Protein AF-A0A9N9IQE7-F1 (afdb_monomer)

InterPro domains:
  IPR047871 Calcium-activated potassium channel slowpoke-like [PTHR10027] (2-193)

Mean predicted aligned error: 9.78 Å

Structure (mmCIF, N/CA/C/O backbone):
data_AF-A0A9N9IQE7-F1
#
_entry.id   AF-A0A9N9IQE7-F1
#
loop_
_atom_site.group_PDB
_atom_site.id
_atom_site.type_symbol
_atom_site.label_atom_id
_atom_site.label_alt_id
_atom_site.label_comp_id
_atom_site.label_asym_id
_atom_site.label_entity_id
_atom_site.label_seq_id
_atom_site.pdbx_PDB_ins_code
_atom_site.Cartn_x
_atom_site.Cartn_y
_atom_site.Cartn_z
_atom_site.occupancy
_atom_site.B_iso_or_equiv
_atom_site.auth_seq_id
_atom_site.auth_comp_id
_atom_site.auth_asym_id
_atom_site.auth_atom_id
_atom_site.pdbx_PDB_model_num
ATOM 1 N N . ILE A 1 1 ? 12.981 -0.936 -30.757 1.00 48.81 1 ILE A N 1
ATOM 2 C CA . ILE A 1 1 ? 11.836 -0.210 -30.160 1.00 48.81 1 ILE A CA 1
ATOM 3 C C . ILE A 1 1 ? 12.466 0.735 -29.157 1.00 48.81 1 ILE A C 1
ATOM 5 O O . ILE A 1 1 ? 13.268 0.261 -28.371 1.00 48.81 1 ILE A O 1
ATOM 9 N N . SER A 1 2 ? 12.278 2.047 -29.294 1.00 48.53 2 SER A N 1
ATOM 10 C CA . SER A 1 2 ? 12.916 3.025 -28.403 1.00 48.53 2 SER A CA 1
ATOM 11 C C . SER A 1 2 ? 12.468 2.779 -26.962 1.00 48.53 2 SER A C 1
ATOM 13 O O . SER A 1 2 ? 11.259 2.756 -26.720 1.00 48.53 2 SER A O 1
ATOM 15 N N . ASP A 1 3 ? 13.415 2.619 -26.033 1.00 57.81 3 ASP A N 1
ATOM 16 C CA . ASP A 1 3 ? 13.164 2.250 -24.627 1.00 57.81 3 ASP A CA 1
ATOM 17 C C . ASP A 1 3 ? 12.072 3.107 -23.960 1.00 57.81 3 ASP A C 1
ATOM 19 O O . ASP A 1 3 ? 11.228 2.593 -23.236 1.00 57.81 3 ASP A O 1
ATOM 23 N N . GLY A 1 4 ? 11.955 4.389 -24.322 1.00 62.25 4 GLY A N 1
ATOM 24 C CA . GLY A 1 4 ? 10.920 5.291 -23.794 1.00 62.25 4 GLY A CA 1
ATOM 25 C C . GLY A 1 4 ? 9.468 5.002 -24.216 1.00 62.25 4 GLY A C 1
ATOM 26 O O . GLY A 1 4 ? 8.579 5.767 -23.858 1.00 62.25 4 GLY A O 1
ATOM 27 N N . THR A 1 5 ? 9.204 3.949 -24.997 1.00 78.81 5 THR A N 1
ATOM 28 C CA . THR A 1 5 ? 7.846 3.587 -25.461 1.00 78.81 5 THR A CA 1
ATOM 29 C C . THR A 1 5 ? 7.330 2.267 -24.898 1.00 78.81 5 THR A C 1
ATOM 31 O O . THR A 1 5 ? 6.183 1.916 -25.177 1.00 78.81 5 THR A O 1
ATOM 34 N N . ALA A 1 6 ? 8.127 1.553 -24.096 1.00 86.12 6 ALA A N 1
ATOM 35 C CA . ALA A 1 6 ? 7.755 0.240 -23.565 1.00 86.12 6 ALA A CA 1
ATOM 36 C C . ALA A 1 6 ? 6.432 0.280 -22.779 1.00 86.12 6 ALA A C 1
ATOM 38 O O . ALA A 1 6 ? 5.566 -0.568 -22.978 1.00 86.12 6 ALA A O 1
ATOM 39 N N . ASP A 1 7 ? 6.236 1.332 -21.981 1.00 90.56 7 ASP A N 1
ATOM 40 C CA . ASP A 1 7 ? 5.055 1.491 -21.127 1.00 90.56 7 ASP A CA 1
ATOM 41 C C . ASP A 1 7 ? 3.854 2.134 -21.854 1.00 90.56 7 ASP A C 1
ATOM 43 O O . ASP A 1 7 ? 2.750 2.184 -21.317 1.00 90.56 7 ASP A O 1
ATOM 47 N N . SER A 1 8 ? 4.038 2.635 -23.083 1.00 90.38 8 SER A N 1
ATOM 48 C CA . SER A 1 8 ? 3.078 3.531 -23.755 1.00 90.38 8 SER A CA 1
ATOM 49 C C . SER A 1 8 ? 1.656 2.969 -23.852 1.00 90.38 8 SER A C 1
ATOM 51 O O . SER A 1 8 ? 0.695 3.677 -23.566 1.00 90.38 8 SER A O 1
ATOM 53 N N . THR A 1 9 ? 1.507 1.692 -24.208 1.00 92.50 9 THR A N 1
ATOM 54 C CA . THR A 1 9 ? 0.187 1.062 -24.374 1.00 92.50 9 THR A CA 1
ATOM 55 C C . THR A 1 9 ? -0.552 0.944 -23.038 1.00 92.50 9 THR A C 1
ATOM 57 O O . THR A 1 9 ? -1.736 1.279 -22.950 1.00 92.50 9 THR A O 1
ATOM 60 N N . SER A 1 10 ? 0.151 0.518 -21.985 1.00 92.19 10 SER A N 1
ATOM 61 C CA . SER A 1 10 ? -0.408 0.363 -20.639 1.00 92.19 10 SER A CA 1
ATOM 62 C C . SER A 1 10 ? -0.821 1.713 -20.052 1.00 92.19 10 SER A C 1
ATOM 64 O O . SER A 1 10 ? -1.919 1.840 -19.515 1.00 92.19 10 SER A O 1
ATOM 66 N N . LEU A 1 11 ? 0.007 2.746 -20.239 1.00 92.12 11 LEU A N 1
ATOM 67 C CA . LEU A 1 11 ? -0.300 4.108 -19.799 1.00 92.12 11 LEU A CA 1
ATOM 68 C C . LEU A 1 11 ? -1.503 4.699 -20.521 1.00 92.12 11 LEU A C 1
ATOM 70 O O . LEU A 1 11 ? -2.389 5.241 -19.875 1.00 92.12 11 LEU A O 1
ATOM 74 N N . MET A 1 12 ? -1.556 4.593 -21.852 1.00 92.81 12 MET A N 1
ATOM 75 C CA . MET A 1 12 ? -2.676 5.138 -22.623 1.00 92.81 12 MET A CA 1
ATOM 76 C C . MET A 1 12 ? -3.992 4.461 -22.237 1.00 92.81 12 MET A C 1
ATOM 78 O O . MET A 1 12 ? -5.025 5.118 -22.146 1.00 92.81 12 MET A O 1
ATOM 82 N N . THR A 1 13 ? -3.951 3.158 -21.954 1.00 92.75 13 THR A N 1
ATOM 83 C CA . THR A 1 13 ? -5.119 2.421 -21.458 1.00 92.75 13 THR A CA 1
ATOM 84 C C . THR A 1 13 ? -5.535 2.921 -20.077 1.00 92.75 13 THR A C 1
ATOM 86 O O . THR A 1 13 ? -6.707 3.226 -19.873 1.00 92.75 13 THR A O 1
ATOM 89 N N . ALA A 1 14 ? -4.586 3.065 -19.151 1.00 92.38 14 ALA A N 1
ATOM 90 C CA . ALA A 1 14 ? -4.855 3.564 -17.808 1.00 92.38 14 ALA A CA 1
ATOM 91 C C . ALA A 1 14 ? -5.426 4.989 -17.816 1.00 92.38 14 ALA A C 1
ATOM 93 O O . ALA A 1 14 ? -6.432 5.238 -17.163 1.00 92.38 14 ALA A O 1
ATOM 94 N N . LEU A 1 15 ? -4.858 5.890 -18.622 1.00 91.19 15 LEU A N 1
ATOM 95 C CA . LEU A 1 15 ? -5.336 7.267 -18.771 1.00 91.19 15 LEU A CA 1
ATOM 96 C C . LEU A 1 15 ? -6.743 7.337 -19.370 1.00 91.19 15 LEU A C 1
ATOM 98 O O . LEU A 1 15 ? -7.552 8.157 -18.945 1.00 91.19 15 LEU A O 1
ATOM 102 N N . ASN A 1 16 ? -7.062 6.464 -20.328 1.00 93.12 16 ASN A N 1
ATOM 103 C CA . ASN A 1 16 ? -8.417 6.379 -20.872 1.00 93.12 16 ASN A CA 1
ATOM 104 C C . ASN A 1 16 ? -9.423 5.911 -19.811 1.00 93.12 16 ASN A C 1
ATOM 106 O O . ASN A 1 16 ? -10.538 6.424 -19.759 1.00 93.12 16 ASN A O 1
ATOM 110 N N . VAL A 1 17 ? -9.034 4.958 -18.960 1.00 92.00 17 VAL A N 1
ATOM 111 C CA . VAL A 1 17 ? -9.870 4.491 -17.847 1.00 92.00 17 VAL A CA 1
ATOM 112 C C . VAL A 1 17 ? -10.030 5.588 -16.792 1.00 92.00 17 VAL A C 1
ATOM 114 O O . VAL A 1 17 ? -11.156 5.869 -16.394 1.00 92.00 17 VAL A O 1
ATOM 117 N N . GLU A 1 18 ? -8.953 6.272 -16.400 1.00 88.50 18 GLU A N 1
ATOM 118 C CA . GLU A 1 18 ? -9.010 7.408 -15.469 1.00 88.50 18 GLU A CA 1
ATOM 119 C C . GLU A 1 18 ? -9.884 8.550 -16.009 1.00 88.50 18 GLU A C 1
ATOM 121 O O . GLU A 1 18 ? -10.624 9.166 -15.249 1.00 88.50 18 GLU A O 1
ATOM 126 N N . ALA A 1 19 ? -9.857 8.819 -17.317 1.00 88.88 19 ALA A N 1
ATOM 127 C CA . ALA A 1 19 ? -10.683 9.859 -17.928 1.00 88.88 19 ALA A CA 1
ATOM 128 C C . ALA A 1 19 ? -12.187 9.529 -17.926 1.00 88.88 19 ALA A C 1
ATOM 130 O O . ALA A 1 19 ? -13.008 10.446 -17.932 1.00 88.88 19 ALA A O 1
ATOM 131 N N . LEU A 1 20 ? -12.554 8.243 -17.941 1.00 91.69 20 LEU A N 1
ATOM 132 C CA . LEU A 1 20 ? -13.946 7.791 -18.048 1.00 91.69 20 LEU A CA 1
ATOM 133 C C . LEU A 1 20 ? -14.553 7.335 -16.714 1.00 91.69 20 LEU A C 1
ATOM 135 O O . LEU A 1 20 ? -15.759 7.470 -16.536 1.00 91.69 20 LEU A O 1
ATOM 139 N N . ALA A 1 21 ? -13.747 6.779 -15.807 1.00 87.56 21 ALA A N 1
ATOM 140 C CA . ALA A 1 21 ? -14.210 6.043 -14.628 1.00 87.56 21 ALA A CA 1
ATOM 141 C C . ALA A 1 21 ? -13.292 6.231 -13.402 1.00 87.56 21 ALA A C 1
ATOM 143 O O . ALA A 1 21 ? -13.054 5.283 -12.649 1.00 87.56 21 ALA A O 1
ATOM 144 N N . ARG A 1 22 ? -12.759 7.448 -13.196 1.00 77.69 22 ARG A N 1
ATOM 145 C CA . ARG A 1 22 ? -11.794 7.762 -12.121 1.00 77.69 22 ARG A CA 1
ATOM 146 C C . ARG A 1 22 ? -12.235 7.302 -10.729 1.00 77.69 22 ARG A C 1
ATOM 148 O O . ARG A 1 22 ? -11.407 6.813 -9.969 1.00 77.69 22 ARG A O 1
ATOM 155 N N . ASP A 1 23 ? -13.515 7.478 -10.410 1.00 79.25 23 ASP A N 1
ATOM 156 C CA . ASP A 1 23 ? -14.044 7.249 -9.061 1.00 79.25 23 ASP A CA 1
ATOM 157 C C . ASP A 1 23 ? -14.604 5.828 -8.862 1.00 79.25 23 ASP A C 1
ATOM 159 O O . ASP A 1 23 ? -14.812 5.404 -7.726 1.00 79.25 23 ASP A O 1
ATOM 163 N N . ASP A 1 24 ? -14.791 5.069 -9.948 1.00 83.12 24 ASP A N 1
ATOM 164 C CA . ASP A 1 24 ? -15.448 3.755 -9.922 1.00 83.12 24 ASP A CA 1
ATOM 165 C C . ASP A 1 24 ? -14.459 2.582 -9.895 1.00 83.12 24 ASP A C 1
ATOM 167 O O . ASP A 1 24 ? -14.832 1.460 -9.542 1.00 83.12 24 ASP A O 1
ATOM 171 N N . CYS A 1 25 ? -13.198 2.802 -10.284 1.00 85.25 25 CYS A N 1
ATOM 172 C CA . CYS A 1 25 ? -12.225 1.723 -10.417 1.00 85.25 25 CYS A CA 1
ATOM 173 C C . CYS A 1 25 ? -10.846 2.056 -9.842 1.00 85.25 25 CYS A C 1
ATOM 175 O O . CYS A 1 25 ? -10.330 3.166 -9.949 1.00 85.25 25 CYS A O 1
ATOM 177 N N . PHE A 1 26 ? -10.217 1.040 -9.248 1.00 88.00 26 PHE A N 1
ATOM 178 C CA . PHE A 1 26 ? -8.815 1.094 -8.858 1.00 88.00 26 PHE A CA 1
ATOM 179 C C . PHE A 1 26 ? -7.950 0.562 -10.003 1.00 88.00 26 PHE A C 1
ATOM 181 O O . PHE A 1 26 ? -8.044 -0.612 -10.362 1.00 88.00 26 PHE A O 1
ATOM 188 N N . VAL A 1 27 ? -7.103 1.424 -10.567 1.00 90.81 27 VAL A N 1
ATOM 189 C CA . VAL A 1 27 ? -6.207 1.073 -11.675 1.00 90.81 27 VAL A CA 1
ATOM 190 C C . VAL A 1 27 ? -4.801 0.802 -11.144 1.00 90.81 27 VAL A C 1
ATOM 192 O O . VAL A 1 27 ? -4.188 1.673 -10.523 1.00 90.81 27 VAL A O 1
ATOM 195 N N . LEU A 1 28 ? -4.292 -0.399 -11.427 1.00 93.00 28 LEU A N 1
ATOM 196 C CA . LEU A 1 28 ? -2.904 -0.802 -11.207 1.00 93.00 28 LEU A CA 1
ATOM 197 C C . LEU A 1 28 ? -2.221 -0.998 -12.562 1.00 93.00 28 LEU A C 1
ATOM 199 O O . LEU A 1 28 ? -2.714 -1.757 -13.397 1.00 93.00 28 LEU A O 1
ATOM 203 N N . VAL A 1 29 ? -1.069 -0.364 -12.756 1.00 93.94 29 VAL A N 1
ATOM 204 C CA . VAL A 1 29 ? -0.291 -0.445 -13.993 1.00 93.94 29 VAL A CA 1
ATOM 205 C C . VAL A 1 29 ? 1.107 -0.967 -13.708 1.00 93.94 29 VAL A C 1
ATOM 207 O O . VAL A 1 29 ? 1.825 -0.468 -12.841 1.00 93.94 29 VAL A O 1
ATOM 210 N N . GLU A 1 30 ? 1.502 -1.979 -14.467 1.00 93.06 30 GLU A N 1
ATOM 211 C CA . GLU A 1 30 ? 2.889 -2.413 -14.538 1.00 93.06 30 GLU A CA 1
ATOM 212 C C . GLU A 1 30 ? 3.674 -1.460 -15.443 1.00 93.06 30 GLU A C 1
ATOM 214 O O . GLU A 1 30 ? 3.327 -1.294 -16.614 1.00 93.06 30 GLU A O 1
ATOM 219 N N . CYS A 1 31 ? 4.737 -0.857 -14.910 1.00 91.56 31 CYS A N 1
ATOM 220 C CA . CYS A 1 31 ? 5.670 -0.050 -15.692 1.00 91.56 31 CYS A CA 1
ATOM 221 C C . CYS A 1 31 ? 7.077 -0.644 -15.609 1.00 91.56 31 CYS A C 1
ATOM 223 O O . CYS A 1 31 ? 7.589 -0.920 -14.517 1.00 91.56 31 CYS A O 1
ATOM 225 N N . MET A 1 32 ? 7.733 -0.760 -16.758 1.00 90.00 32 MET A N 1
ATOM 226 C CA . MET A 1 32 ? 9.136 -1.145 -16.872 1.00 90.00 32 MET A CA 1
ATOM 227 C C . MET A 1 32 ? 10.055 -0.051 -16.328 1.00 90.00 32 MET A C 1
ATOM 229 O O . MET A 1 32 ? 11.022 -0.348 -15.621 1.00 90.00 32 MET A O 1
ATOM 233 N N . HIS A 1 33 ? 9.734 1.215 -16.611 1.00 88.44 33 HIS A N 1
ATOM 234 C CA . HIS A 1 33 ? 10.561 2.358 -16.236 1.00 88.44 33 HIS A CA 1
ATOM 235 C C . HIS A 1 33 ? 9.926 3.179 -15.109 1.00 88.44 33 HIS A C 1
ATOM 237 O O . HIS A 1 33 ? 8.749 3.542 -15.136 1.00 88.44 33 HIS A O 1
ATOM 243 N N . ARG A 1 34 ? 10.733 3.526 -14.099 1.00 87.00 34 ARG A N 1
ATOM 244 C CA . ARG A 1 34 ? 10.284 4.319 -12.939 1.00 87.00 34 ARG A CA 1
ATOM 245 C C . ARG A 1 34 ? 10.037 5.779 -13.299 1.00 87.00 34 ARG A C 1
ATOM 247 O O . ARG A 1 34 ? 9.216 6.439 -12.662 1.00 87.00 34 ARG A O 1
ATOM 254 N N . GLU A 1 35 ? 10.709 6.289 -14.333 1.00 85.31 35 GLU A N 1
ATOM 255 C CA . GLU A 1 35 ? 10.470 7.647 -14.836 1.00 85.31 35 GLU A CA 1
ATOM 256 C C . GLU A 1 35 ? 9.023 7.844 -15.313 1.00 85.31 35 GLU A C 1
ATOM 258 O O . GLU A 1 35 ? 8.505 8.965 -15.282 1.00 85.31 35 GLU A O 1
ATOM 263 N N . THR A 1 36 ? 8.371 6.752 -15.716 1.00 88.56 36 THR A N 1
ATOM 264 C CA . THR A 1 36 ? 7.002 6.707 -16.221 1.00 88.56 36 THR A CA 1
ATOM 265 C C . THR A 1 36 ? 5.956 6.883 -15.118 1.00 88.56 36 THR A C 1
ATOM 267 O O . THR A 1 36 ? 4.854 7.351 -15.388 1.00 88.56 36 THR A O 1
ATOM 270 N N . PHE A 1 37 ? 6.286 6.611 -13.849 1.00 89.19 37 PHE A N 1
ATOM 271 C CA . PHE A 1 37 ? 5.336 6.695 -12.727 1.00 89.19 37 PHE A CA 1
ATOM 272 C C . PHE A 1 37 ? 4.639 8.054 -12.599 1.00 89.19 37 PHE A C 1
ATOM 274 O O . PHE A 1 37 ? 3.533 8.132 -12.076 1.00 89.19 37 PHE A O 1
ATOM 281 N N . LYS A 1 38 ? 5.273 9.132 -13.071 1.00 87.31 38 LYS A N 1
ATOM 282 C CA . LYS A 1 38 ? 4.711 10.493 -13.054 1.00 87.31 38 LYS A CA 1
ATOM 283 C C . LYS A 1 38 ? 3.516 10.695 -13.994 1.00 87.31 38 LYS A C 1
ATOM 285 O O . LYS A 1 38 ? 2.876 11.737 -13.909 1.00 87.31 38 LYS A O 1
ATOM 290 N N . LEU A 1 39 ? 3.290 9.763 -14.921 1.00 88.12 39 LEU A N 1
ATOM 291 C CA . LEU A 1 39 ? 2.275 9.858 -15.971 1.00 88.12 39 LEU A CA 1
ATOM 292 C C . LEU A 1 39 ? 0.922 9.267 -15.559 1.00 88.12 39 LEU A C 1
ATOM 294 O O . LEU A 1 39 ? -0.030 9.421 -16.309 1.00 88.12 39 LEU A O 1
ATOM 298 N N . ILE A 1 40 ? 0.846 8.594 -14.409 1.00 86.56 40 ILE A N 1
ATOM 299 C CA . ILE A 1 40 ? -0.391 8.035 -13.850 1.00 86.56 40 ILE A CA 1
ATOM 300 C C . ILE A 1 40 ? -0.714 8.779 -12.561 1.00 86.56 40 ILE A C 1
ATOM 302 O O . ILE A 1 40 ? 0.192 9.022 -11.759 1.00 86.56 40 ILE A O 1
ATOM 306 N N . GLY A 1 41 ? -1.991 9.097 -12.347 1.00 79.56 41 GLY A N 1
ATOM 307 C CA . GLY A 1 41 ? -2.448 9.803 -11.157 1.00 79.56 41 GLY A CA 1
ATOM 308 C C . GLY A 1 41 ? -1.788 11.174 -10.967 1.00 79.56 41 GLY A C 1
ATOM 309 O O . GLY A 1 41 ? -1.410 11.856 -11.919 1.00 79.56 41 GLY A O 1
ATOM 310 N N . GLU A 1 42 ? -1.658 11.594 -9.709 1.00 74.81 42 GLU A N 1
ATOM 311 C CA . GLU A 1 42 ? -1.113 12.913 -9.380 1.00 74.81 42 GLU A CA 1
ATOM 312 C C . GLU A 1 42 ? 0.412 12.964 -9.599 1.00 74.81 42 GLU A C 1
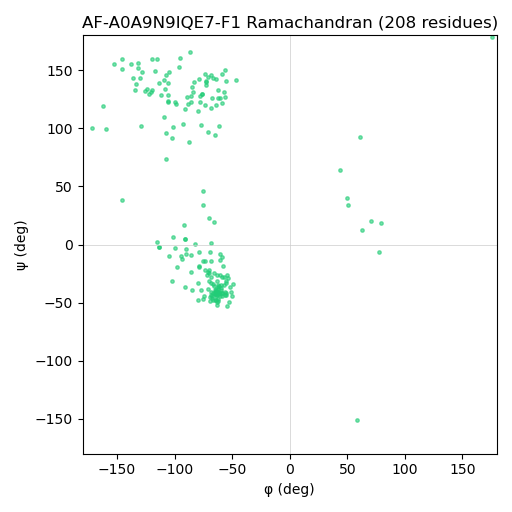ATOM 314 O O . GLU A 1 42 ? 1.188 12.227 -8.979 1.00 74.81 42 GLU A O 1
ATOM 319 N N . SER A 1 43 ? 0.852 13.863 -10.485 1.00 67.88 43 SER A N 1
ATOM 320 C CA . SER A 1 43 ? 2.254 13.971 -10.920 1.00 67.88 43 SER A CA 1
ATOM 321 C C . SER A 1 43 ? 3.171 14.690 -9.924 1.00 67.88 43 SER A C 1
ATOM 323 O O . SER A 1 43 ? 4.401 14.555 -10.013 1.00 67.88 43 SER A O 1
ATOM 325 N N . ASP A 1 44 ? 2.603 15.464 -8.995 1.00 68.50 44 ASP A N 1
ATOM 326 C CA . ASP A 1 44 ? 3.351 16.293 -8.053 1.00 68.50 44 ASP A CA 1
ATOM 327 C C . ASP A 1 44 ? 4.073 15.423 -7.014 1.00 68.50 44 ASP A C 1
ATOM 329 O O . ASP A 1 44 ? 3.531 14.987 -6.001 1.00 68.50 44 ASP A O 1
ATOM 333 N N . SER A 1 45 ? 5.354 15.155 -7.274 1.00 64.44 45 SER A N 1
ATOM 334 C CA . SER A 1 45 ? 6.247 14.522 -6.304 1.00 64.44 45 SER A CA 1
ATOM 335 C C . SER A 1 45 ? 6.629 15.508 -5.204 1.00 64.44 45 SER A C 1
ATOM 337 O O . SER A 1 45 ? 6.895 16.677 -5.494 1.00 64.44 45 SER A O 1
ATOM 339 N N . ILE A 1 46 ? 6.815 15.016 -3.980 1.00 66.50 46 ILE A N 1
ATOM 340 C CA . ILE A 1 46 ? 7.495 15.757 -2.911 1.00 66.50 46 ILE A CA 1
ATOM 341 C C . ILE A 1 46 ? 8.938 16.037 -3.384 1.00 66.50 46 ILE A C 1
ATOM 343 O O . ILE A 1 46 ? 9.775 15.136 -3.406 1.00 66.50 46 ILE A O 1
ATOM 347 N N . LYS A 1 47 ? 9.228 17.270 -3.830 1.00 61.88 47 LYS A N 1
ATOM 348 C CA . LYS A 1 47 ? 10.481 17.664 -4.520 1.00 61.88 47 LYS A CA 1
ATOM 349 C C . LYS A 1 47 ? 11.698 17.805 -3.587 1.00 61.88 47 LYS A C 1
ATOM 351 O O . LYS A 1 47 ? 12.434 18.782 -3.680 1.00 61.88 47 LYS A O 1
ATOM 356 N N . ASN A 1 48 ? 11.920 16.847 -2.690 1.00 60.09 48 ASN A N 1
ATOM 357 C CA . ASN A 1 48 ? 12.918 16.982 -1.621 1.00 60.09 48 ASN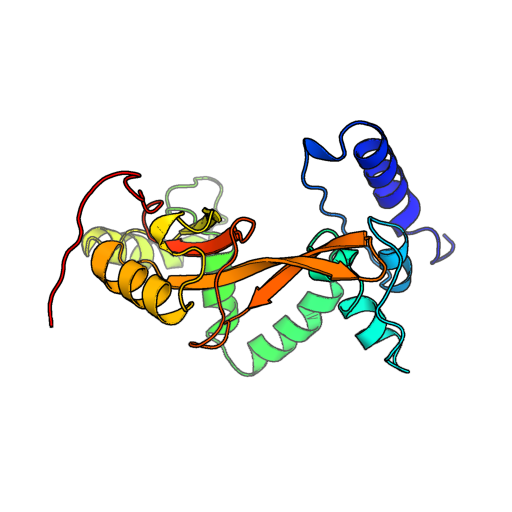 A CA 1
ATOM 358 C C . ASN A 1 48 ? 14.094 15.992 -1.701 1.00 60.09 48 ASN A C 1
ATOM 360 O O . ASN A 1 48 ? 14.951 16.021 -0.821 1.00 60.09 48 ASN A O 1
ATOM 364 N N . CYS A 1 49 ? 14.172 15.132 -2.722 1.00 61.62 49 CYS A N 1
ATOM 365 C CA . CYS A 1 49 ? 15.229 14.120 -2.834 1.00 61.62 49 CYS A CA 1
ATOM 366 C C . CYS A 1 49 ? 16.048 14.309 -4.117 1.00 61.62 49 CYS A C 1
ATOM 368 O O . CYS A 1 49 ? 15.477 14.446 -5.193 1.00 61.62 49 CYS A O 1
ATOM 370 N N . GLN A 1 50 ? 17.379 14.310 -3.986 1.00 65.75 50 GLN A N 1
ATOM 371 C CA . GLN A 1 50 ? 18.320 14.421 -5.113 1.00 65.75 50 GLN A CA 1
ATOM 372 C C . GLN A 1 50 ? 18.442 13.120 -5.924 1.00 65.75 50 GLN A C 1
ATOM 374 O O . GLN A 1 50 ? 18.982 13.139 -7.023 1.00 65.75 50 GLN A O 1
ATOM 379 N N . GLU A 1 51 ? 17.950 11.999 -5.388 1.00 80.62 51 GLU A N 1
ATOM 380 C CA . GLU A 1 51 ? 18.016 10.689 -6.033 1.00 80.62 51 GLU A CA 1
ATOM 381 C C . GLU A 1 51 ? 16.703 10.341 -6.742 1.00 80.62 51 GLU A C 1
ATOM 383 O O . GLU A 1 51 ? 15.653 10.208 -6.102 1.00 80.62 51 GLU A O 1
ATOM 388 N N . ASP A 1 52 ? 16.789 10.104 -8.052 1.00 78.38 52 ASP A N 1
ATOM 389 C CA . ASP A 1 52 ? 15.650 9.768 -8.917 1.00 78.38 52 ASP A CA 1
ATOM 390 C C . ASP A 1 52 ? 14.889 8.519 -8.445 1.00 78.38 52 ASP A C 1
ATOM 392 O O . ASP A 1 52 ? 13.662 8.451 -8.539 1.00 78.38 52 ASP A O 1
ATOM 396 N N . TYR A 1 53 ? 15.603 7.538 -7.880 1.00 81.50 53 TYR A N 1
ATOM 397 C CA . TYR A 1 53 ? 15.003 6.319 -7.336 1.00 81.50 53 TYR A CA 1
ATOM 398 C C . TYR A 1 53 ? 14.074 6.615 -6.155 1.00 81.50 53 TYR A C 1
ATOM 400 O O . TYR A 1 53 ? 12.908 6.218 -6.164 1.00 81.50 53 TYR A O 1
ATOM 408 N N . ILE A 1 54 ? 14.568 7.351 -5.154 1.00 83.12 54 ILE A N 1
ATOM 409 C CA . ILE A 1 54 ? 13.769 7.741 -3.987 1.00 83.12 54 ILE A CA 1
ATOM 410 C C . ILE A 1 54 ? 12.612 8.624 -4.446 1.00 83.12 54 ILE A C 1
ATOM 412 O O . ILE A 1 54 ? 11.482 8.438 -4.000 1.00 83.12 54 ILE A O 1
ATOM 416 N N . GLN A 1 55 ? 12.862 9.536 -5.388 1.00 84.94 55 GLN A N 1
ATOM 417 C CA . GLN A 1 55 ? 11.811 10.379 -5.935 1.00 84.94 55 GLN A CA 1
ATOM 418 C C . GLN A 1 55 ? 10.688 9.551 -6.565 1.00 84.94 55 GLN A C 1
ATOM 420 O O . GLN A 1 55 ? 9.527 9.877 -6.337 1.00 84.94 55 GLN A O 1
ATOM 425 N N . ALA A 1 56 ? 11.002 8.485 -7.307 1.00 85.75 56 ALA A N 1
ATOM 426 C CA . ALA A 1 56 ? 10.000 7.595 -7.890 1.00 85.75 56 ALA A CA 1
ATOM 427 C C . ALA A 1 56 ? 9.148 6.882 -6.825 1.00 85.75 56 ALA A C 1
ATOM 429 O O . ALA A 1 56 ? 7.931 6.809 -6.984 1.00 85.75 56 ALA A O 1
ATOM 430 N N . LEU A 1 57 ? 9.754 6.425 -5.723 1.00 87.38 57 LEU A N 1
ATOM 431 C CA . LEU A 1 57 ? 9.034 5.795 -4.604 1.00 87.38 57 LEU A CA 1
ATOM 432 C C . LEU A 1 57 ? 8.180 6.786 -3.796 1.00 87.38 57 LEU A C 1
ATOM 434 O O . LEU A 1 57 ? 7.213 6.394 -3.152 1.00 87.38 57 LEU A O 1
ATOM 438 N N . MET A 1 58 ? 8.528 8.071 -3.825 1.00 86.94 58 MET A N 1
ATOM 439 C CA . MET A 1 58 ? 7.788 9.141 -3.148 1.00 86.94 58 MET A CA 1
ATOM 440 C C . MET A 1 58 ? 6.710 9.778 -4.039 1.00 86.94 58 MET A C 1
ATOM 442 O O . MET A 1 58 ? 6.092 10.769 -3.645 1.00 86.94 58 MET A O 1
ATOM 446 N N . ARG A 1 59 ? 6.490 9.258 -5.255 1.00 87.75 59 ARG A N 1
ATOM 447 C CA . ARG A 1 59 ? 5.398 9.727 -6.116 1.00 87.75 59 ARG A CA 1
ATOM 448 C C . ARG A 1 59 ? 4.056 9.238 -5.576 1.00 87.75 59 ARG A C 1
ATOM 450 O O . ARG A 1 59 ? 3.967 8.067 -5.198 1.00 87.75 59 ARG A O 1
ATOM 457 N N . PRO A 1 60 ? 3.003 10.074 -5.618 1.00 89.69 60 PRO A N 1
ATOM 458 C CA . PRO A 1 60 ? 1.655 9.665 -5.239 1.00 89.69 60 PRO A CA 1
ATOM 459 C C . PRO A 1 60 ? 1.212 8.373 -5.925 1.00 89.69 60 PRO A C 1
ATOM 461 O O . PRO A 1 60 ? 0.759 7.467 -5.242 1.00 89.69 60 PRO A O 1
ATOM 464 N N . SER A 1 61 ? 1.454 8.223 -7.230 1.00 90.31 61 SER A N 1
ATOM 465 C CA . SER A 1 61 ? 1.108 7.013 -7.987 1.00 90.31 61 SER A CA 1
ATOM 466 C C . SER A 1 61 ? 1.701 5.727 -7.408 1.00 90.31 61 SER A C 1
ATOM 468 O O . SER A 1 61 ? 1.008 4.714 -7.308 1.00 90.31 61 SER A O 1
ATOM 470 N N . PHE A 1 62 ? 2.962 5.757 -6.968 1.00 91.81 62 PHE A N 1
ATOM 471 C CA . PHE A 1 62 ? 3.595 4.608 -6.322 1.00 91.81 62 PHE A CA 1
ATOM 472 C C . PHE A 1 62 ? 3.090 4.423 -4.888 1.00 91.81 62 PHE A C 1
ATOM 474 O O . PHE A 1 62 ? 2.706 3.323 -4.499 1.00 91.81 62 PHE A O 1
ATOM 481 N N . MET A 1 63 ? 3.037 5.503 -4.105 1.00 91.56 63 MET A N 1
ATOM 482 C CA . MET A 1 63 ? 2.591 5.472 -2.709 1.00 91.56 63 MET A CA 1
ATOM 483 C C . MET A 1 63 ? 1.138 4.993 -2.563 1.00 91.56 63 MET A C 1
ATOM 485 O O . MET A 1 63 ? 0.817 4.290 -1.601 1.00 91.56 63 MET A O 1
ATOM 489 N N . SER A 1 64 ? 0.274 5.360 -3.514 1.00 90.62 64 SER A N 1
ATOM 490 C CA . SER A 1 64 ? -1.122 4.932 -3.637 1.00 90.62 64 SER A CA 1
ATOM 491 C C . SER A 1 64 ? -1.266 3.484 -4.114 1.00 90.62 64 SER A C 1
ATOM 493 O O . SER A 1 64 ? -2.352 2.924 -3.982 1.00 90.62 64 SER A O 1
ATOM 495 N N . GLY A 1 65 ? -0.200 2.868 -4.635 1.00 92.06 65 GLY A N 1
ATOM 496 C CA . GLY A 1 65 ? -0.225 1.517 -5.191 1.00 92.06 65 GLY A CA 1
ATOM 497 C C . GLY A 1 65 ? -0.803 1.426 -6.606 1.00 92.06 65 GLY A C 1
ATOM 498 O O . GLY A 1 65 ? -1.178 0.336 -7.014 1.00 92.06 65 GLY A O 1
ATOM 499 N N . ASN A 1 66 ? -0.887 2.529 -7.356 1.00 91.94 66 ASN A N 1
ATOM 500 C CA . ASN A 1 66 ? -1.385 2.536 -8.738 1.00 91.94 66 ASN A CA 1
ATOM 501 C C . ASN A 1 66 ? -0.347 2.057 -9.755 1.00 91.94 66 ASN A C 1
ATOM 503 O O . ASN A 1 66 ? -0.703 1.692 -10.871 1.00 91.94 66 ASN A O 1
ATOM 507 N N . VAL A 1 67 ? 0.937 2.068 -9.397 1.00 93.25 67 VAL A N 1
ATOM 508 C CA . VAL A 1 67 ? 2.020 1.618 -10.277 1.00 93.25 67 VAL A CA 1
ATOM 509 C C . VAL A 1 67 ? 2.939 0.642 -9.563 1.00 93.25 67 VAL A C 1
ATOM 511 O O . VAL A 1 67 ? 3.249 0.809 -8.381 1.00 93.25 67 VAL A O 1
ATOM 514 N N . PHE A 1 68 ? 3.424 -0.359 -10.292 1.00 92.25 68 PHE A N 1
ATOM 515 C CA . PHE A 1 68 ? 4.487 -1.238 -9.818 1.00 92.25 68 PHE A CA 1
ATOM 516 C C . PHE A 1 68 ? 5.504 -1.517 -10.928 1.00 92.25 68 PHE A C 1
ATOM 518 O O . PHE A 1 68 ? 5.189 -1.440 -12.112 1.00 92.25 68 PHE A O 1
ATO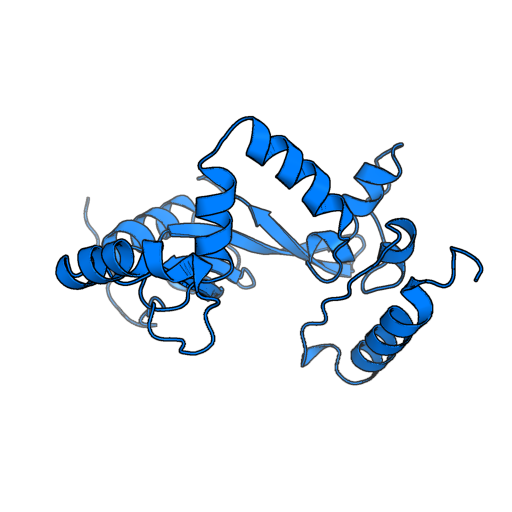M 525 N N . THR A 1 69 ? 6.732 -1.855 -10.532 1.00 91.31 69 THR A N 1
ATOM 526 C CA . THR A 1 69 ? 7.798 -2.271 -11.453 1.00 91.31 69 THR A CA 1
ATOM 527 C C . THR A 1 69 ? 8.315 -3.648 -11.048 1.00 91.31 69 THR A C 1
ATOM 529 O O . THR A 1 69 ? 8.622 -3.837 -9.862 1.00 91.31 69 THR A O 1
ATOM 532 N N . PRO A 1 70 ? 8.495 -4.587 -11.997 1.00 88.06 70 PRO A N 1
ATOM 533 C CA . PRO A 1 70 ? 9.024 -5.923 -11.713 1.00 88.06 70 PRO A CA 1
ATOM 534 C C . PRO A 1 70 ? 10.377 -5.916 -11.000 1.00 88.06 70 PRO A C 1
ATOM 536 O O . PRO A 1 70 ? 10.622 -6.764 -10.150 1.00 88.06 70 PRO A O 1
ATOM 539 N N . GLY A 1 71 ? 11.222 -4.911 -11.249 1.00 86.75 71 GLY A N 1
ATOM 540 C CA . GLY A 1 71 ? 12.519 -4.756 -10.580 1.00 86.75 71 GLY A CA 1
ATOM 541 C C . GLY A 1 71 ? 12.453 -4.605 -9.051 1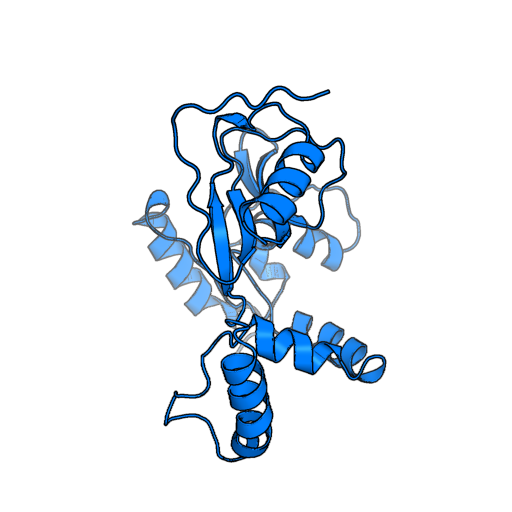.00 86.75 71 GLY A C 1
ATOM 542 O O . GLY A 1 71 ? 13.473 -4.741 -8.385 1.00 86.75 71 GLY A O 1
ATOM 543 N N . HIS A 1 72 ? 11.285 -4.349 -8.445 1.00 84.44 72 HIS A N 1
ATOM 544 C CA . HIS A 1 72 ? 11.146 -4.441 -6.981 1.00 84.44 72 HIS A CA 1
ATOM 545 C C . HIS A 1 72 ? 11.214 -5.892 -6.468 1.00 84.44 72 HIS A C 1
ATOM 547 O O . HIS A 1 72 ? 11.578 -6.117 -5.311 1.00 84.44 72 HIS A O 1
ATOM 553 N N . LEU A 1 73 ? 10.934 -6.883 -7.322 1.00 88.44 73 LEU A N 1
ATOM 554 C CA . LEU A 1 73 ? 11.084 -8.300 -6.991 1.00 88.44 73 LEU A CA 1
ATOM 555 C C . LEU A 1 73 ? 12.557 -8.718 -6.892 1.00 88.44 73 LEU A C 1
ATOM 557 O O . LEU A 1 73 ? 12.860 -9.645 -6.147 1.00 88.44 73 LEU A O 1
ATOM 561 N N . ASP A 1 74 ? 13.490 -8.011 -7.533 1.00 90.12 74 ASP A N 1
ATOM 562 C CA . ASP A 1 74 ? 14.924 -8.326 -7.442 1.00 90.12 74 ASP A CA 1
ATOM 563 C C . ASP A 1 74 ? 15.452 -8.126 -6.019 1.00 90.12 74 ASP A C 1
ATOM 565 O O . ASP A 1 74 ? 16.152 -8.975 -5.466 1.00 90.12 74 ASP A O 1
ATOM 569 N N . THR A 1 75 ? 15.045 -7.034 -5.362 1.00 87.94 75 THR A N 1
ATOM 570 C CA . THR A 1 75 ? 15.389 -6.802 -3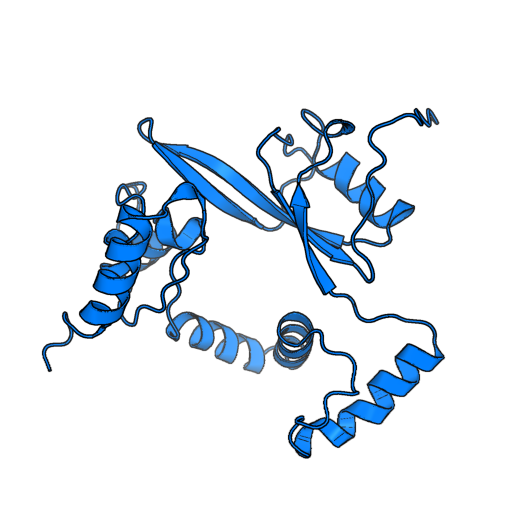.951 1.00 87.94 75 THR A CA 1
ATOM 571 C C . THR A 1 75 ? 14.793 -7.887 -3.055 1.00 87.94 75 THR A C 1
ATOM 573 O O . THR A 1 75 ? 15.447 -8.354 -2.121 1.00 87.94 75 THR A O 1
ATOM 576 N N . MET A 1 76 ? 13.574 -8.337 -3.356 1.00 87.69 76 MET A N 1
ATOM 577 C CA . MET A 1 76 ? 12.930 -9.441 -2.647 1.00 87.69 76 MET A CA 1
ATOM 578 C C . MET A 1 76 ? 13.680 -10.767 -2.852 1.00 87.69 76 MET A C 1
ATOM 580 O O . MET A 1 76 ? 13.871 -11.507 -1.886 1.00 87.69 76 MET A O 1
ATOM 584 N N . LEU A 1 77 ? 14.158 -11.059 -4.065 1.00 89.62 77 LEU A N 1
ATOM 585 C CA . LEU A 1 77 ? 14.980 -12.238 -4.360 1.00 89.62 77 LEU A CA 1
ATOM 586 C C . LEU A 1 77 ? 16.281 -12.229 -3.547 1.00 89.62 77 LEU A C 1
ATOM 588 O O . LEU A 1 77 ? 16.634 -13.248 -2.950 1.00 89.62 77 LEU A O 1
ATOM 592 N N . CYS A 1 78 ? 16.935 -11.072 -3.421 1.00 91.69 78 CYS A N 1
ATOM 593 C CA . CYS A 1 78 ? 18.095 -10.913 -2.540 1.00 91.69 78 CYS A CA 1
ATOM 594 C C . CYS A 1 78 ? 17.754 -11.216 -1.071 1.00 91.69 78 CYS A C 1
ATOM 596 O O . CYS A 1 78 ? 18.533 -11.866 -0.378 1.00 91.69 78 CYS A O 1
ATOM 598 N N . GLN A 1 79 ? 16.579 -10.808 -0.581 1.00 92.06 79 GLN A N 1
ATOM 599 C CA . GLN A 1 79 ? 16.150 -11.135 0.786 1.00 92.06 79 GLN A CA 1
ATOM 600 C C . GLN A 1 79 ? 15.849 -12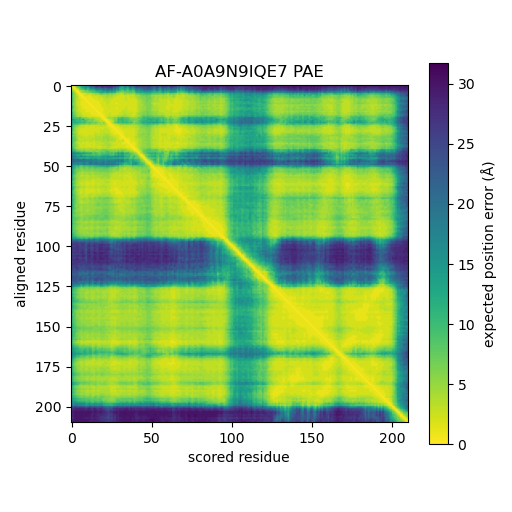.630 0.970 1.00 92.06 79 GLN A C 1
ATOM 602 O O . GLN A 1 79 ? 16.128 -13.194 2.032 1.00 92.06 79 GLN A O 1
ATOM 607 N N . CYS A 1 80 ? 15.349 -13.302 -0.071 1.00 92.81 80 CYS A N 1
ATOM 608 C CA . CYS A 1 80 ? 15.112 -14.747 -0.050 1.00 92.81 80 CYS A CA 1
ATOM 609 C C . CYS A 1 80 ? 16.408 -15.559 0.114 1.00 92.81 80 CYS A C 1
ATOM 611 O O . CYS A 1 80 ? 16.354 -16.662 0.657 1.00 92.81 80 CYS A O 1
ATOM 613 N N . PHE A 1 81 ? 17.561 -15.019 -0.302 1.00 93.25 81 PHE A N 1
ATOM 614 C CA . PHE A 1 81 ? 18.866 -15.648 -0.075 1.00 93.25 81 PHE A CA 1
ATOM 615 C C . PHE A 1 81 ? 19.209 -15.739 1.419 1.00 93.25 81 PHE A C 1
ATOM 617 O O . PHE A 1 81 ? 19.641 -16.787 1.894 1.00 93.25 81 PHE A O 1
ATOM 624 N N . TYR A 1 82 ? 18.982 -14.661 2.176 1.00 94.31 82 TYR A N 1
ATOM 625 C CA . TYR A 1 82 ? 19.309 -14.614 3.605 1.00 94.31 82 TYR A CA 1
ATOM 626 C C . TYR A 1 82 ? 18.269 -15.307 4.480 1.00 94.31 82 TYR A C 1
ATOM 628 O O . TYR A 1 82 ? 18.609 -15.882 5.514 1.00 94.31 82 TYR A O 1
ATOM 636 N N . ASN A 1 83 ? 16.996 -15.261 4.087 1.00 92.62 83 ASN A N 1
ATOM 637 C CA . ASN A 1 83 ? 15.918 -15.838 4.871 1.00 92.62 83 ASN A CA 1
ATOM 638 C C . ASN A 1 83 ? 15.036 -16.753 4.018 1.00 92.62 83 ASN A C 1
ATOM 640 O O . ASN A 1 83 ? 14.119 -16.313 3.322 1.00 92.62 83 ASN A O 1
ATOM 644 N N . ARG A 1 84 ? 15.258 -18.063 4.180 1.00 89.69 84 ARG A N 1
ATOM 645 C CA . ARG A 1 84 ? 14.501 -19.134 3.511 1.00 89.69 84 ARG A CA 1
ATOM 646 C C . ARG A 1 84 ? 12.992 -19.109 3.780 1.00 89.69 84 ARG A C 1
ATOM 648 O O . ARG A 1 84 ? 12.237 -19.753 3.057 1.00 89.69 84 ARG A O 1
ATOM 655 N N . HIS A 1 85 ? 12.542 -18.415 4.827 1.00 89.69 85 HIS A N 1
ATOM 656 C CA . HIS A 1 85 ? 11.128 -18.344 5.192 1.00 89.69 85 HIS A CA 1
ATOM 657 C C . HIS A 1 85 ? 10.378 -17.233 4.447 1.00 89.69 85 HIS A C 1
ATOM 659 O O . HIS A 1 85 ? 9.171 -17.364 4.258 1.00 89.69 85 HIS A O 1
ATOM 665 N N . ILE A 1 86 ? 11.066 -16.192 3.963 1.00 90.62 86 ILE A N 1
ATOM 666 C CA . ILE A 1 86 ? 10.459 -15.101 3.181 1.00 90.62 86 ILE A CA 1
ATOM 667 C C . ILE A 1 86 ? 9.677 -15.613 1.961 1.00 90.62 86 ILE A C 1
ATOM 669 O O . ILE A 1 86 ? 8.494 -15.284 1.864 1.00 90.62 86 ILE A O 1
ATOM 673 N N . PRO A 1 87 ? 10.243 -16.449 1.065 1.00 86.25 87 PRO A N 1
ATOM 674 C CA . PRO A 1 87 ? 9.495 -16.913 -0.103 1.00 86.25 87 PRO A CA 1
ATOM 675 C C . PRO A 1 87 ? 8.272 -17.757 0.283 1.00 86.25 87 PRO A C 1
ATOM 677 O O . PRO A 1 87 ? 7.249 -17.706 -0.395 1.00 86.25 87 PRO A O 1
ATOM 680 N N . VAL A 1 88 ? 8.331 -18.494 1.400 1.00 84.25 88 VAL A N 1
ATOM 681 C CA . VAL A 1 88 ? 7.193 -19.280 1.908 1.00 84.25 88 VAL A CA 1
ATOM 682 C C . VAL A 1 88 ? 6.082 -18.370 2.428 1.00 84.25 88 VAL A C 1
ATOM 684 O O . VAL A 1 88 ? 4.914 -18.600 2.117 1.00 84.25 88 VAL A O 1
ATOM 687 N N . ILE A 1 89 ? 6.436 -17.339 3.199 1.00 86.81 89 ILE A N 1
ATOM 688 C CA . ILE A 1 89 ? 5.484 -16.353 3.726 1.00 86.81 89 ILE A CA 1
ATOM 689 C C . ILE A 1 89 ? 4.819 -15.607 2.568 1.00 86.81 89 ILE A C 1
ATOM 691 O O . ILE A 1 89 ? 3.596 -15.538 2.517 1.00 86.81 89 ILE A O 1
ATOM 695 N N . LEU A 1 90 ? 5.601 -15.117 1.606 1.00 86.88 90 LEU A N 1
ATOM 696 C CA . LEU A 1 90 ? 5.082 -14.394 0.445 1.00 86.88 90 LEU A CA 1
ATOM 697 C C . LEU A 1 90 ? 4.178 -15.262 -0.423 1.00 86.88 90 LEU A C 1
ATOM 699 O O . LEU A 1 90 ? 3.100 -14.816 -0.798 1.00 86.88 90 LEU A O 1
ATOM 703 N N . LYS A 1 91 ? 4.566 -16.518 -0.684 1.00 83.38 91 LYS A N 1
ATOM 704 C CA . LYS A 1 91 ? 3.710 -17.465 -1.407 1.00 83.38 91 LYS A CA 1
ATOM 705 C C . LYS A 1 91 ? 2.355 -17.614 -0.713 1.00 83.38 91 LYS A C 1
ATOM 707 O O . LYS A 1 91 ? 1.339 -17.609 -1.391 1.00 83.38 91 LYS A O 1
ATOM 712 N N . ARG A 1 92 ? 2.331 -17.723 0.619 1.00 80.31 92 ARG A N 1
ATOM 713 C CA . ARG A 1 92 ? 1.080 -17.853 1.385 1.00 80.31 92 ARG A CA 1
ATOM 714 C C . ARG A 1 92 ? 0.257 -16.566 1.410 1.00 80.31 92 ARG A C 1
ATOM 716 O O . ARG A 1 92 ? -0.958 -16.644 1.319 1.00 80.31 92 ARG A O 1
ATOM 723 N N . LEU A 1 93 ? 0.901 -15.402 1.501 1.00 83.50 93 LEU A N 1
ATOM 724 C CA . LEU A 1 93 ? 0.207 -14.111 1.479 1.00 83.50 93 LEU A CA 1
ATOM 725 C C . LEU A 1 93 ? -0.407 -13.812 0.105 1.00 83.50 93 LEU A C 1
ATOM 727 O O . LEU A 1 93 ? -1.551 -13.380 0.036 1.00 83.50 93 LEU A O 1
ATOM 731 N N . ILE A 1 94 ? 0.330 -14.067 -0.981 1.00 82.88 94 ILE A N 1
ATOM 732 C CA . ILE A 1 94 ? -0.127 -13.810 -2.357 1.00 82.88 94 ILE A CA 1
ATOM 733 C C . ILE A 1 94 ? -1.161 -14.856 -2.785 1.00 82.88 94 ILE A C 1
ATOM 735 O O . ILE A 1 94 ? -2.196 -14.519 -3.351 1.00 82.88 94 ILE A O 1
ATOM 739 N N . PHE A 1 95 ? -0.903 -16.131 -2.490 1.00 77.44 95 PHE A N 1
ATOM 740 C CA . PHE A 1 95 ? -1.783 -17.240 -2.840 1.00 77.44 95 PHE A CA 1
ATOM 741 C C . PHE A 1 95 ? -2.470 -17.771 -1.582 1.00 77.44 95 PHE A C 1
ATOM 743 O O . PHE A 1 95 ? -2.156 -18.859 -1.103 1.00 77.44 95 PHE A O 1
ATOM 750 N N . SER A 1 96 ? -3.434 -17.006 -1.065 1.00 64.19 96 SER A N 1
ATOM 751 C CA . SER A 1 96 ? -4.248 -17.378 0.106 1.00 64.19 96 SER A CA 1
ATOM 752 C C . SER A 1 96 ? -5.321 -18.442 -0.215 1.00 64.19 96 SER A C 1
ATOM 754 O O . SER A 1 96 ? -6.419 -18.390 0.333 1.00 64.19 96 SER A O 1
ATOM 756 N N . HIS A 1 97 ? -5.039 -19.375 -1.130 1.00 60.91 97 HIS A N 1
ATOM 757 C CA . HIS A 1 97 ? -5.998 -20.388 -1.580 1.00 60.91 97 HIS A CA 1
ATOM 758 C C . HIS A 1 97 ? -6.038 -21.572 -0.612 1.00 60.91 97 HIS A C 1
ATOM 760 O O . HIS A 1 97 ? -4.995 -22.050 -0.154 1.00 60.91 97 HIS A O 1
ATOM 766 N N . ASP A 1 98 ? -7.243 -22.082 -0.364 1.00 53.31 98 ASP A N 1
ATOM 767 C CA . ASP A 1 98 ? -7.430 -23.410 0.208 1.00 53.31 98 ASP A CA 1
ATOM 768 C C . ASP A 1 98 ? -6.953 -24.466 -0.800 1.00 53.31 98 ASP A C 1
ATOM 770 O O . ASP A 1 98 ? -7.106 -24.310 -2.011 1.00 53.31 98 ASP A O 1
ATOM 774 N N . GLY A 1 99 ? -6.340 -25.545 -0.311 1.00 51.38 99 GLY A N 1
ATOM 775 C CA . GLY A 1 99 ? -5.625 -26.558 -1.106 1.00 51.38 99 GLY A CA 1
ATOM 776 C C . GLY A 1 99 ? -6.460 -27.413 -2.077 1.00 51.38 99 GLY A C 1
ATOM 777 O O . GLY A 1 99 ? -5.988 -28.481 -2.466 1.00 51.38 99 GLY A O 1
ATOM 778 N N . ASN A 1 100 ? -7.661 -26.961 -2.454 1.00 48.19 100 ASN A N 1
ATOM 779 C CA . ASN A 1 100 ? -8.621 -27.638 -3.332 1.00 48.19 100 ASN A CA 1
ATOM 780 C C . ASN A 1 100 ? -8.640 -27.116 -4.779 1.00 48.19 100 ASN A C 1
ATOM 782 O O . ASN A 1 100 ? -9.496 -27.527 -5.557 1.00 48.19 100 ASN A O 1
ATOM 786 N N . ASP A 1 101 ? -7.728 -26.224 -5.166 1.00 48.75 101 ASP A N 1
ATOM 787 C CA . ASP A 1 101 ? -7.675 -25.741 -6.547 1.00 48.75 101 ASP A CA 1
ATOM 788 C C . ASP A 1 101 ? -7.017 -26.799 -7.461 1.00 48.75 101 ASP A C 1
ATOM 790 O O . ASP A 1 101 ? -5.798 -26.986 -7.459 1.00 48.75 101 ASP A O 1
ATOM 794 N N . GLU A 1 102 ? -7.827 -27.535 -8.231 1.00 50.03 102 GLU A N 1
ATOM 795 C CA . GLU A 1 102 ? -7.401 -28.641 -9.115 1.00 50.03 102 GLU A CA 1
ATOM 796 C C . GLU A 1 102 ? -6.377 -28.216 -10.194 1.00 50.03 102 GLU A C 1
ATOM 798 O O . GLU A 1 102 ? -5.737 -29.063 -10.816 1.00 50.03 102 GLU A O 1
ATOM 803 N N . ASN A 1 103 ? -6.157 -26.908 -10.376 1.00 47.66 103 ASN A N 1
ATOM 804 C CA . ASN A 1 103 ? -5.172 -26.336 -11.300 1.00 47.66 103 ASN A CA 1
ATOM 805 C C . ASN A 1 103 ? -3.784 -26.083 -10.677 1.00 47.66 103 ASN A C 1
ATOM 807 O O . ASN A 1 103 ? -2.889 -25.532 -11.328 1.00 47.66 103 ASN A O 1
ATOM 811 N N . LEU A 1 104 ? -3.561 -26.478 -9.421 1.00 52.16 104 LEU A N 1
ATOM 812 C CA . LEU A 1 104 ? -2.255 -26.367 -8.773 1.00 52.16 104 LEU A CA 1
ATOM 813 C C . LEU A 1 104 ? -1.251 -27.339 -9.409 1.00 52.16 104 LEU A C 1
ATOM 815 O O . LEU A 1 104 ? -1.384 -28.558 -9.338 1.00 52.16 104 LEU A O 1
ATOM 819 N N . THR A 1 105 ? -0.192 -26.785 -10.010 1.00 49.09 105 THR A N 1
ATOM 820 C CA . THR A 1 105 ? 0.931 -27.572 -10.548 1.00 49.09 105 THR A CA 1
ATOM 821 C C . THR A 1 105 ? 1.414 -28.649 -9.552 1.00 49.09 105 THR A C 1
ATOM 823 O O . THR A 1 105 ? 1.538 -28.372 -8.354 1.00 49.09 105 THR A O 1
ATOM 826 N N . PRO A 1 106 ? 1.784 -29.860 -10.019 1.00 47.84 106 PRO A N 1
ATOM 827 C CA . PRO A 1 106 ? 2.087 -31.022 -9.167 1.00 47.84 106 PRO A CA 1
ATOM 828 C C . PRO A 1 106 ? 3.256 -30.829 -8.180 1.00 47.84 106 PRO A C 1
ATOM 830 O O . PRO A 1 106 ? 3.464 -31.649 -7.290 1.00 47.84 106 PRO A O 1
ATOM 833 N N . LYS A 1 107 ? 4.002 -29.719 -8.270 1.00 46.66 107 LYS A N 1
ATOM 834 C CA . LYS A 1 107 ? 5.045 -29.335 -7.303 1.00 46.66 107 LYS A CA 1
ATOM 835 C C . LYS A 1 107 ? 4.497 -28.707 -6.010 1.00 46.66 107 LYS A C 1
ATOM 837 O O . LYS A 1 107 ? 5.275 -28.477 -5.087 1.00 46.66 107 LYS A O 1
ATOM 842 N N . VAL A 1 108 ? 3.189 -28.443 -5.914 1.00 50.47 108 VAL A N 1
ATOM 843 C CA . VAL A 1 108 ? 2.516 -28.009 -4.670 1.00 50.47 108 VAL A CA 1
ATOM 844 C C . VAL A 1 108 ? 1.905 -29.190 -3.894 1.00 50.47 108 VAL A C 1
ATOM 846 O O . VAL A 1 108 ? 1.583 -29.034 -2.720 1.00 50.47 108 VAL A O 1
ATOM 849 N N . GLY A 1 109 ? 1.851 -30.394 -4.480 1.00 45.75 109 GLY A N 1
ATOM 850 C CA . GLY A 1 109 ? 1.319 -31.601 -3.827 1.00 45.75 109 GLY A CA 1
ATOM 851 C C . GLY A 1 109 ? 2.040 -31.991 -2.528 1.00 45.75 109 GLY A C 1
ATOM 852 O O . GLY A 1 109 ? 1.412 -32.482 -1.600 1.00 45.75 109 GLY A O 1
ATOM 853 N N . MET A 1 110 ? 3.328 -31.650 -2.372 1.00 45.28 110 MET A N 1
ATOM 854 C CA . MET A 1 110 ? 4.055 -31.838 -1.098 1.00 45.28 110 MET A CA 1
ATOM 855 C C . MET A 1 110 ? 3.578 -30.908 0.038 1.00 45.28 110 MET A C 1
ATOM 857 O O . MET A 1 110 ? 4.044 -31.024 1.168 1.00 45.28 110 MET A O 1
ATOM 861 N N . GLN A 1 111 ? 2.684 -29.956 -0.244 1.00 51.38 111 GLN A N 1
ATOM 862 C CA . GLN A 1 111 ? 2.156 -28.990 0.722 1.00 51.38 111 GLN A CA 1
ATOM 863 C C . GLN A 1 111 ? 0.716 -29.315 1.166 1.00 51.38 111 GLN A C 1
ATOM 865 O O . GLN A 1 111 ? 0.246 -28.720 2.137 1.00 51.38 111 GLN A O 1
ATOM 870 N N . GLN A 1 112 ? 0.046 -30.276 0.513 1.00 50.69 112 GLN A N 1
ATOM 871 C CA . GLN A 1 112 ? -1.305 -30.734 0.867 1.00 50.69 112 GLN A CA 1
ATOM 872 C C . GLN A 1 112 ? -1.352 -31.420 2.236 1.00 50.69 112 GLN A C 1
ATOM 874 O O . GLN A 1 112 ? -2.285 -31.169 2.995 1.00 50.69 112 GLN A O 1
ATOM 879 N N . ASP A 1 113 ? -0.309 -32.161 2.622 1.00 51.62 113 ASP A N 1
ATOM 880 C CA . ASP A 1 113 ? -0.212 -32.745 3.970 1.00 51.62 113 ASP A CA 1
ATOM 881 C C . ASP A 1 113 ? -0.170 -31.663 5.059 1.00 51.62 113 ASP A C 1
ATOM 883 O O . ASP A 1 113 ? -0.759 -31.812 6.127 1.00 51.62 113 ASP A O 1
ATOM 887 N N . GLY A 1 114 ? 0.472 -30.528 4.764 1.00 53.66 114 GLY A N 1
ATOM 888 C CA . GLY A 1 114 ? 0.481 -29.361 5.638 1.00 53.66 114 GLY A CA 1
ATOM 889 C C . GLY A 1 114 ? -0.890 -28.695 5.717 1.00 53.66 114 GLY A C 1
ATOM 890 O O . GLY A 1 114 ? -1.380 -28.453 6.806 1.00 53.66 114 GLY A O 1
ATOM 891 N N . ILE A 1 115 ? -1.551 -28.425 4.592 1.00 57.41 115 ILE A N 1
ATOM 892 C CA . ILE A 1 115 ? -2.862 -27.750 4.595 1.00 57.41 115 ILE A CA 1
ATOM 893 C C . ILE A 1 115 ? -3.925 -28.616 5.294 1.00 57.41 115 ILE A C 1
ATOM 895 O O . ILE A 1 115 ? -4.646 -28.117 6.156 1.00 57.41 115 ILE A O 1
ATOM 899 N N . ASN A 1 116 ? -3.941 -29.926 5.028 1.00 56.12 116 ASN A N 1
ATOM 900 C CA . ASN A 1 116 ? -4.841 -30.876 5.685 1.00 56.12 116 ASN A CA 1
ATOM 901 C C . ASN A 1 116 ? -4.533 -31.040 7.182 1.00 56.12 116 ASN A C 1
ATOM 903 O O . ASN A 1 116 ? -5.454 -31.211 7.976 1.00 56.12 116 ASN A O 1
ATOM 907 N N . PHE A 1 117 ? -3.265 -30.952 7.602 1.00 59.44 117 PHE A N 1
ATOM 908 C CA . PHE A 1 117 ? -2.897 -30.932 9.024 1.00 59.44 117 PHE A CA 1
ATOM 909 C C . PHE A 1 117 ? -3.451 -29.691 9.742 1.00 59.44 117 PHE A C 1
ATOM 911 O O . PHE A 1 117 ? -3.943 -29.796 10.862 1.00 59.44 117 PHE A O 1
ATOM 918 N N . TRP A 1 118 ? -3.406 -28.520 9.098 1.00 58.03 118 TRP A N 1
ATOM 919 C CA . TRP A 1 118 ? -3.825 -27.248 9.702 1.00 58.03 118 TRP A CA 1
ATOM 920 C C . TRP A 1 118 ? -5.355 -27.148 9.729 1.00 58.03 118 TRP A C 1
ATOM 922 O O . TRP A 1 118 ? -5.921 -26.771 10.754 1.00 58.03 118 TRP A O 1
ATOM 932 N N . ALA A 1 119 ? -6.021 -27.605 8.664 1.00 59.56 119 ALA A N 1
ATOM 933 C CA . ALA A 1 119 ? -7.472 -27.758 8.617 1.00 59.56 119 ALA A CA 1
ATOM 934 C C . ALA A 1 119 ? -7.981 -28.761 9.672 1.00 59.56 119 ALA A C 1
ATOM 936 O O . ALA A 1 119 ? -8.931 -28.458 10.390 1.00 59.56 119 ALA A O 1
ATOM 937 N N . ASN A 1 120 ? -7.304 -29.906 9.858 1.00 58.66 120 ASN A N 1
ATOM 938 C CA . ASN A 1 120 ? -7.616 -30.856 10.939 1.00 58.66 120 ASN A CA 1
ATOM 939 C C . ASN A 1 120 ? -7.348 -30.288 12.345 1.00 58.66 120 ASN A C 1
ATOM 941 O O . ASN A 1 120 ? -7.969 -30.727 13.310 1.00 58.66 120 ASN A O 1
ATOM 945 N N . MET A 1 121 ? -6.459 -29.298 12.476 1.00 60.25 121 MET A N 1
ATOM 946 C CA . MET A 1 121 ? -6.268 -28.520 13.707 1.00 60.25 121 MET A CA 1
ATOM 947 C C . MET A 1 121 ? -7.287 -27.377 13.880 1.00 60.25 121 MET A C 1
ATOM 949 O O . MET A 1 121 ? -7.214 -26.648 14.870 1.00 60.25 121 MET A O 1
ATOM 953 N N . GLY A 1 122 ? -8.230 -27.196 12.948 1.00 56.78 122 GLY A N 1
ATOM 954 C CA . GLY A 1 122 ? -9.217 -26.113 12.983 1.00 56.78 122 GLY A CA 1
ATOM 955 C C . GLY A 1 122 ? -8.629 -24.723 12.711 1.00 56.78 122 GLY A C 1
ATOM 956 O O . GLY A 1 122 ? -9.217 -23.715 13.106 1.00 56.78 122 GLY A O 1
ATOM 957 N N . LEU A 1 123 ? -7.453 -24.651 12.080 1.00 60.62 123 LEU A N 1
ATOM 958 C CA . LEU A 1 123 ? -6.818 -23.400 11.677 1.00 60.62 123 LEU A CA 1
ATOM 959 C C . LEU A 1 123 ? -7.231 -23.062 10.242 1.00 60.62 123 LEU A C 1
ATOM 961 O O . LEU A 1 123 ? -6.715 -23.639 9.287 1.00 60.62 123 LEU A O 1
ATOM 965 N N . ASN A 1 124 ? -8.140 -22.097 10.103 1.00 66.81 124 ASN A N 1
ATOM 966 C CA . ASN A 1 124 ? -8.507 -21.540 8.802 1.00 66.81 124 ASN A CA 1
ATOM 967 C C . ASN A 1 124 ? -7.368 -20.681 8.241 1.00 66.81 124 ASN A C 1
ATOM 969 O O . ASN A 1 124 ? -6.699 -19.961 8.992 1.00 66.81 124 ASN A O 1
ATOM 973 N N . SER A 1 125 ? -7.185 -20.723 6.918 1.00 71.31 125 SER A N 1
ATOM 974 C CA . SER A 1 125 ? -6.236 -19.854 6.222 1.00 71.31 125 SER A CA 1
ATOM 975 C C . SER A 1 125 ? -6.528 -18.382 6.531 1.00 71.31 125 SER A C 1
ATOM 977 O O . SER A 1 125 ? -7.679 -17.977 6.675 1.00 71.31 125 SER A O 1
ATOM 979 N N . GLY A 1 126 ? -5.477 -17.584 6.710 1.00 77.94 126 GLY A N 1
ATOM 980 C CA . GLY A 1 126 ? -5.611 -16.143 6.894 1.00 77.94 126 GLY A CA 1
ATOM 981 C C . GLY A 1 126 ? -5.666 -15.461 5.535 1.00 77.94 126 GLY A C 1
ATOM 982 O O . GLY A 1 126 ? -4.769 -15.662 4.722 1.00 77.94 126 GLY A O 1
ATOM 983 N N . HIS A 1 127 ? -6.676 -14.630 5.314 1.00 84.62 127 HIS A N 1
ATOM 984 C CA . HIS A 1 127 ? -6.838 -13.830 4.107 1.00 84.62 127 HIS A CA 1
ATOM 985 C C . HIS A 1 127 ? -6.488 -12.369 4.388 1.00 84.62 127 HIS A C 1
ATOM 987 O O . HIS A 1 127 ? -6.683 -11.873 5.503 1.00 84.62 127 HIS A O 1
ATOM 993 N N . VAL A 1 128 ? -5.969 -11.680 3.371 1.00 89.50 128 VAL A N 1
ATOM 994 C CA . VAL A 1 128 ? -5.744 -10.234 3.426 1.00 89.50 128 VAL A CA 1
ATOM 995 C C . VAL A 1 128 ? -7.031 -9.525 3.017 1.00 89.50 128 VAL A C 1
ATOM 997 O O . VAL A 1 128 ? -7.514 -9.721 1.905 1.00 89.50 128 VAL A O 1
ATOM 1000 N N . PHE A 1 129 ? -7.558 -8.673 3.890 1.00 91.62 129 PHE A N 1
ATOM 1001 C CA . PHE A 1 129 ? -8.690 -7.803 3.582 1.00 91.62 129 PHE A CA 1
ATOM 1002 C C . PHE A 1 129 ? -8.280 -6.338 3.680 1.00 91.62 129 PHE A C 1
ATOM 1004 O O . PHE A 1 129 ? -7.430 -5.969 4.494 1.00 91.62 129 PHE A O 1
ATOM 1011 N N . GLN A 1 130 ? -8.924 -5.500 2.873 1.00 92.56 130 GLN A N 1
ATOM 1012 C CA . GLN A 1 130 ? -8.937 -4.058 3.064 1.00 92.56 130 GLN A CA 1
ATOM 1013 C C . GLN A 1 130 ? -10.316 -3.671 3.594 1.00 92.56 130 GLN A C 1
ATOM 1015 O O . GLN A 1 130 ? -11.324 -4.002 2.976 1.00 92.56 130 GLN A O 1
ATOM 1020 N N . VAL A 1 131 ? -10.358 -3.007 4.745 1.00 93.75 131 VAL A N 1
ATOM 1021 C CA . VAL A 1 131 ? -11.611 -2.586 5.387 1.00 93.75 131 VAL A CA 1
ATOM 1022 C C . VAL A 1 131 ? -11.541 -1.127 5.803 1.00 93.75 131 VAL A C 1
ATOM 1024 O O . VAL A 1 131 ? -10.454 -0.585 5.999 1.00 93.75 131 VAL A O 1
ATOM 1027 N N . GLU A 1 132 ? -12.694 -0.486 5.933 1.00 94.69 132 GLU A N 1
ATOM 1028 C CA . GLU A 1 132 ? -12.795 0.845 6.527 1.00 94.69 132 GLU A CA 1
ATOM 1029 C C . GLU A 1 132 ? -12.471 0.792 8.019 1.00 94.69 132 GLU A C 1
ATOM 1031 O O . GLU A 1 132 ? -12.764 -0.190 8.710 1.00 94.69 132 GLU A O 1
ATOM 1036 N N . VAL A 1 133 ? -11.851 1.856 8.530 1.00 93.75 133 VAL A N 1
ATOM 1037 C CA . VAL A 1 133 ? -11.686 2.007 9.974 1.00 93.75 133 VAL A CA 1
ATOM 1038 C C . VAL A 1 133 ? -13.068 2.236 10.598 1.00 93.75 133 VAL A C 1
ATOM 1040 O O . VAL A 1 133 ? -13.759 3.174 10.201 1.00 93.75 133 VAL A O 1
ATOM 1043 N N . PRO A 1 134 ? -13.484 1.438 11.600 1.00 92.81 134 PRO A N 1
ATOM 1044 C CA . PRO A 1 134 ? -14.812 1.592 12.179 1.00 92.81 134 PRO A CA 1
ATOM 1045 C C . PRO A 1 134 ? -14.960 2.953 12.852 1.00 92.81 134 PRO A C 1
ATOM 1047 O O . PRO A 1 134 ? -14.036 3.426 13.524 1.00 92.81 134 PRO A O 1
ATOM 1050 N N . SER A 1 135 ? -16.149 3.545 12.737 1.00 92.25 135 SER A N 1
ATOM 1051 C CA . SER A 1 135 ? -16.433 4.906 13.208 1.00 92.25 135 SER A CA 1
ATOM 1052 C C . SER A 1 135 ? -16.103 5.126 14.690 1.00 92.25 135 SER A C 1
ATOM 1054 O O . SER A 1 135 ? -15.603 6.186 15.062 1.00 92.25 135 SER A O 1
ATOM 1056 N N . LEU A 1 136 ? -16.268 4.090 15.522 1.00 93.69 136 LEU A N 1
ATOM 1057 C CA . LEU A 1 136 ? -15.906 4.081 16.946 1.00 93.69 136 LEU A CA 1
ATOM 1058 C C . LEU A 1 136 ? -14.421 4.399 17.214 1.00 93.69 136 LEU A C 1
ATOM 1060 O O . LEU A 1 136 ? -14.072 4.900 18.283 1.00 93.69 136 LEU A O 1
ATOM 1064 N N . TYR A 1 137 ? -13.539 4.091 16.263 1.00 94.50 137 TYR A N 1
ATOM 1065 C CA . TYR A 1 137 ? -12.095 4.279 16.395 1.00 94.50 137 TYR A CA 1
ATOM 1066 C C . TYR A 1 137 ? -11.581 5.543 15.703 1.00 94.50 137 TYR A C 1
ATOM 1068 O O . TYR A 1 137 ? -10.394 5.851 15.826 1.00 94.50 137 TYR A O 1
ATOM 1076 N N . ILE A 1 138 ? -12.436 6.309 15.021 1.00 96.00 138 ILE A N 1
ATOM 1077 C CA . ILE A 1 138 ? -12.043 7.596 14.438 1.00 96.00 138 ILE A CA 1
ATOM 1078 C C . ILE A 1 138 ? -11.624 8.549 15.567 1.00 96.00 138 ILE A C 1
ATOM 1080 O O . ILE A 1 138 ? -12.279 8.655 16.602 1.00 96.00 138 ILE A O 1
ATOM 1084 N N . GLY A 1 139 ? -10.481 9.219 15.400 1.00 96.50 139 GLY A N 1
ATOM 1085 C CA . GLY A 1 139 ? -9.891 10.085 16.424 1.00 96.50 139 GLY A CA 1
ATOM 1086 C C . GLY A 1 139 ? -9.177 9.338 17.559 1.00 96.50 139 GLY A C 1
ATOM 1087 O O . GLY A 1 139 ? -8.494 9.970 18.368 1.00 96.50 139 GLY A O 1
ATOM 1088 N N . GLN A 1 140 ? -9.262 8.005 17.610 1.00 97.19 140 GLN A N 1
ATOM 1089 C CA . GLN A 1 140 ? -8.547 7.184 18.586 1.00 97.19 140 GLN A CA 1
ATOM 1090 C C . GLN A 1 140 ? -7.140 6.819 18.103 1.00 97.19 140 GLN A C 1
ATOM 1092 O O . GLN A 1 140 ? -6.781 6.945 16.930 1.00 97.19 140 GLN A O 1
ATOM 1097 N N . LYS A 1 141 ? -6.321 6.332 19.040 1.00 98.12 141 LYS A N 1
ATOM 1098 C CA . LYS A 1 141 ? -4.983 5.805 18.749 1.00 98.12 141 LYS A CA 1
ATOM 1099 C C . LYS A 1 141 ? -5.074 4.449 18.046 1.00 98.12 141 LYS A C 1
ATOM 1101 O O . LYS A 1 141 ? -5.824 3.575 18.480 1.00 98.12 141 LYS A O 1
ATOM 1106 N N . TYR A 1 142 ? -4.208 4.230 17.059 1.00 97.75 142 TYR A N 1
ATOM 1107 C CA . TYR A 1 142 ? -4.072 2.972 16.320 1.00 97.75 142 TYR A CA 1
ATOM 1108 C C . TYR A 1 142 ? -3.906 1.757 17.245 1.00 97.75 142 TYR A C 1
ATOM 1110 O O . TYR A 1 142 ? -4.487 0.705 16.996 1.00 97.75 142 TYR A O 1
ATOM 1118 N N . GLN A 1 143 ? -3.195 1.903 18.372 1.00 97.69 143 GLN A N 1
ATOM 1119 C CA . GLN A 1 143 ? -3.029 0.823 19.351 1.00 97.69 143 GLN A CA 1
ATOM 1120 C C . GLN A 1 143 ? -4.352 0.305 19.936 1.00 97.69 143 GLN A C 1
ATOM 1122 O O . GLN A 1 143 ? -4.458 -0.885 20.240 1.00 97.69 143 GLN A O 1
ATOM 1127 N N . THR A 1 144 ? -5.342 1.180 20.126 1.00 96.75 144 THR A N 1
ATOM 1128 C CA . THR A 1 144 ? -6.647 0.800 20.678 1.00 96.75 144 THR A CA 1
ATOM 1129 C C . THR A 1 144 ? -7.377 -0.120 19.702 1.00 96.75 144 THR A C 1
ATOM 1131 O O . THR A 1 144 ? -7.804 -1.207 20.093 1.00 96.75 144 THR A O 1
ATOM 1134 N N . LEU A 1 145 ? -7.417 0.263 18.421 1.00 95.50 145 LEU A N 1
ATOM 1135 C CA . LEU A 1 145 ? -7.969 -0.557 17.341 1.00 95.50 145 LEU A CA 1
ATOM 1136 C C . LEU A 1 145 ? -7.191 -1.870 17.181 1.00 95.50 145 LEU A C 1
ATOM 1138 O O . LEU A 1 145 ? -7.790 -2.942 17.141 1.00 95.50 145 LEU A O 1
ATOM 1142 N N . TYR A 1 146 ? -5.857 -1.802 17.168 1.00 96.50 146 TYR A N 1
ATOM 1143 C CA . TYR A 1 146 ? -4.987 -2.977 17.073 1.00 96.50 146 TYR A CA 1
ATOM 1144 C C . TYR A 1 146 ? -5.327 -4.015 18.148 1.00 96.50 146 TYR A C 1
ATOM 1146 O O . TYR A 1 146 ? -5.511 -5.196 17.859 1.00 96.50 146 TYR A O 1
ATOM 1154 N N . ARG A 1 147 ? -5.440 -3.576 19.408 1.00 96.19 147 ARG A N 1
ATOM 1155 C CA . ARG A 1 147 ? -5.746 -4.463 20.535 1.00 96.19 147 ARG A CA 1
ATOM 1156 C C . ARG A 1 147 ? -7.131 -5.089 20.401 1.00 96.19 147 ARG A C 1
ATOM 1158 O O . ARG A 1 147 ? -7.275 -6.267 20.721 1.00 96.19 147 ARG A O 1
ATOM 1165 N N . HIS A 1 148 ? -8.117 -4.319 19.949 1.00 94.88 148 HIS A N 1
ATOM 1166 C CA . HIS A 1 148 ? -9.464 -4.828 19.723 1.00 94.88 148 HIS A CA 1
ATOM 1167 C C . HIS A 1 148 ? -9.480 -5.914 18.642 1.00 94.88 148 HIS A C 1
ATOM 1169 O O . HIS A 1 148 ? -9.964 -7.011 18.893 1.00 94.88 148 HIS A O 1
ATOM 1175 N N . LEU A 1 149 ? -8.861 -5.664 17.487 1.00 94.31 149 LEU A N 1
ATOM 1176 C CA . LEU A 1 149 ? -8.805 -6.615 16.371 1.00 94.31 149 LEU A CA 1
ATOM 1177 C C . LEU A 1 149 ? -8.161 -7.944 16.750 1.00 94.31 149 LEU A C 1
ATOM 1179 O O . LEU A 1 149 ? -8.704 -9.005 16.442 1.00 94.31 149 LEU A O 1
ATOM 1183 N N . VAL A 1 150 ? -7.041 -7.891 17.470 1.00 94.56 150 VAL A N 1
ATOM 1184 C CA . VAL A 1 150 ? -6.339 -9.101 17.904 1.00 94.56 150 VAL A CA 1
ATOM 1185 C C . VAL A 1 150 ? -7.174 -9.893 18.912 1.00 94.56 150 VAL A C 1
ATOM 1187 O O . VAL A 1 150 ? -7.227 -11.117 18.825 1.00 94.56 150 VAL A O 1
ATOM 1190 N N . ARG A 1 151 ? -7.837 -9.220 19.863 1.00 94.00 151 ARG A N 1
ATOM 1191 C CA . ARG A 1 151 ? -8.593 -9.885 20.938 1.00 94.00 151 ARG A CA 1
ATOM 1192 C C . ARG A 1 151 ? -9.966 -10.383 20.491 1.00 94.00 151 ARG A C 1
ATOM 1194 O O . ARG A 1 151 ? -10.304 -11.524 20.782 1.00 94.00 151 ARG A O 1
ATOM 1201 N N . ALA A 1 152 ? -10.738 -9.539 19.813 1.00 91.81 152 ALA A N 1
ATOM 1202 C CA . ALA A 1 152 ? -12.122 -9.824 19.442 1.00 91.81 152 ALA A CA 1
ATOM 1203 C C . ALA A 1 152 ? -12.223 -10.614 18.130 1.00 91.81 152 ALA A C 1
ATOM 1205 O O . ALA A 1 152 ? -13.020 -11.540 18.028 1.00 91.81 152 ALA A O 1
ATOM 1206 N N . HIS A 1 153 ? -11.381 -10.292 17.142 1.00 90.06 153 HIS A N 1
ATOM 1207 C CA . HIS A 1 153 ? -11.510 -10.832 15.783 1.00 90.06 153 HIS A CA 1
ATOM 1208 C C . HIS A 1 153 ? -10.367 -11.762 15.369 1.00 90.06 153 HIS A C 1
ATOM 1210 O O . HIS A 1 153 ? -10.395 -12.293 14.262 1.00 90.06 153 HIS A O 1
ATOM 1216 N N . LYS A 1 154 ? -9.352 -11.959 16.228 1.00 92.00 154 LYS A N 1
ATOM 1217 C CA . LYS A 1 154 ? -8.113 -12.687 15.887 1.00 92.00 154 LYS A CA 1
ATOM 1218 C C . LYS A 1 154 ? -7.480 -12.166 14.585 1.00 92.00 154 LYS A C 1
ATOM 1220 O O . LYS A 1 154 ? -6.897 -12.928 13.818 1.00 92.00 154 LYS A O 1
ATOM 1225 N N . ALA A 1 155 ? -7.618 -10.863 14.344 1.00 93.19 155 ALA A N 1
ATOM 1226 C CA . ALA A 1 155 ? -7.171 -10.186 13.137 1.00 93.19 155 ALA A CA 1
ATOM 1227 C C . ALA A 1 155 ? -5.910 -9.364 13.421 1.00 93.19 155 ALA A C 1
ATOM 1229 O O . ALA A 1 155 ? -5.808 -8.696 14.453 1.00 93.19 155 ALA A O 1
ATOM 1230 N N . ILE A 1 156 ? -4.956 -9.392 12.491 1.00 94.38 156 ILE A N 1
ATOM 1231 C CA . ILE A 1 156 ? -3.694 -8.656 12.588 1.00 94.38 156 ILE A CA 1
ATOM 1232 C C . ILE A 1 156 ? -3.717 -7.515 11.570 1.00 94.38 156 ILE A C 1
ATOM 1234 O O . ILE A 1 156 ? -3.630 -7.778 10.369 1.00 94.38 156 ILE A O 1
ATOM 1238 N N . PRO A 1 157 ? -3.818 -6.249 12.003 1.00 95.19 157 PRO A N 1
ATOM 1239 C CA . PRO A 1 157 ? -3.716 -5.121 11.090 1.00 95.19 157 PRO A CA 1
ATOM 1240 C C . PRO A 1 157 ? -2.254 -4.866 10.695 1.00 95.19 157 PRO A C 1
ATOM 1242 O O . PRO A 1 157 ? -1.367 -4.765 11.544 1.00 95.19 157 PRO A O 1
ATOM 1245 N N . LEU A 1 158 ? -2.009 -4.763 9.390 1.00 95.50 158 LEU A N 1
ATOM 1246 C CA . LEU A 1 158 ? -0.687 -4.579 8.783 1.00 95.50 158 LEU A CA 1
ATOM 1247 C C . LEU A 1 158 ? -0.328 -3.104 8.594 1.00 95.50 158 LEU A C 1
ATOM 1249 O O . LEU A 1 158 ? 0.833 -2.707 8.717 1.00 95.50 158 LEU A O 1
ATOM 1253 N N . GLY A 1 159 ? -1.322 -2.286 8.264 1.00 96.81 159 GLY A N 1
ATOM 1254 C CA . GLY A 1 159 ? -1.119 -0.879 7.962 1.00 96.81 159 GLY A CA 1
ATOM 1255 C C . GLY A 1 159 ? -2.390 -0.186 7.512 1.00 96.81 159 GLY A C 1
ATOM 1256 O O . GLY A 1 159 ? -3.451 -0.802 7.410 1.00 96.81 159 GLY A O 1
ATOM 1257 N N . LEU A 1 160 ? -2.262 1.108 7.247 1.00 97.56 160 LEU A N 1
ATOM 1258 C CA . LEU A 1 160 ? -3.353 1.961 6.792 1.00 97.56 160 LEU A CA 1
ATOM 1259 C C . LEU A 1 160 ? -3.162 2.306 5.320 1.00 97.56 160 LEU A C 1
ATOM 1261 O O . LEU A 1 160 ? -2.039 2.497 4.861 1.00 97.56 160 LEU A O 1
ATOM 1265 N N . TYR A 1 161 ? -4.258 2.433 4.594 1.00 96.75 161 TYR A N 1
ATOM 1266 C CA . TYR A 1 161 ? -4.305 3.081 3.299 1.00 96.75 161 TYR A CA 1
ATOM 1267 C C . TYR A 1 161 ? -5.010 4.419 3.485 1.00 96.75 161 TYR A C 1
ATOM 1269 O O . TYR A 1 161 ? -6.232 4.504 3.596 1.00 96.75 161 TYR A O 1
ATOM 1277 N N . ARG A 1 162 ? -4.190 5.453 3.653 1.00 95.25 162 ARG A N 1
ATOM 1278 C CA . ARG A 1 162 ? -4.578 6.730 4.244 1.00 95.25 162 ARG A CA 1
ATOM 1279 C C . ARG A 1 162 ? -4.617 7.826 3.202 1.00 95.25 162 ARG A C 1
ATOM 1281 O O . ARG A 1 162 ? -3.720 7.930 2.374 1.00 95.25 162 ARG A O 1
ATOM 1288 N N . HIS A 1 163 ? -5.597 8.712 3.325 1.00 91.75 163 HIS A N 1
ATOM 1289 C CA . HIS A 1 163 ? -5.627 9.949 2.560 1.00 91.75 163 HIS A CA 1
ATOM 1290 C C . HIS A 1 163 ? -4.642 10.995 3.123 1.00 91.75 163 HIS A C 1
ATOM 1292 O O . HIS A 1 163 ? -4.638 11.308 4.322 1.00 91.75 163 HIS A O 1
ATOM 1298 N N . ALA A 1 164 ? -3.823 11.559 2.243 1.00 88.06 164 ALA A N 1
ATOM 1299 C CA . ALA A 1 164 ? -2.974 12.720 2.468 1.00 88.06 164 ALA A CA 1
ATOM 1300 C C . ALA A 1 164 ? -3.361 13.836 1.493 1.00 88.06 164 ALA A C 1
ATOM 1302 O O . ALA A 1 164 ? -3.977 13.590 0.462 1.00 88.06 164 ALA A O 1
ATOM 1303 N N . ALA A 1 165 ? -2.996 15.069 1.831 1.00 84.50 165 ALA A N 1
ATOM 1304 C CA . ALA A 1 165 ? -3.110 16.198 0.923 1.00 84.50 165 ALA A CA 1
ATOM 1305 C C . ALA A 1 165 ? -1.746 16.878 0.805 1.00 84.50 165 ALA A C 1
ATOM 1307 O O . ALA A 1 165 ? -1.099 17.154 1.818 1.00 84.50 165 ALA A O 1
ATOM 1308 N N . TYR A 1 166 ? -1.320 17.142 -0.424 1.00 78.25 166 TYR A N 1
ATOM 1309 C CA . TYR A 1 166 ? -0.113 17.894 -0.744 1.00 78.25 166 TYR A CA 1
ATOM 1310 C C . TYR A 1 166 ? -0.458 18.902 -1.842 1.00 78.25 166 TYR A C 1
ATOM 1312 O O . TYR A 1 166 ? -1.153 18.549 -2.784 1.00 78.25 166 TYR A O 1
ATOM 1320 N N . ASN A 1 167 ? -0.050 20.167 -1.699 1.00 76.88 167 ASN A N 1
ATOM 1321 C CA . ASN A 1 167 ? -0.388 21.245 -2.647 1.00 76.88 167 ASN A CA 1
ATOM 1322 C C . ASN A 1 167 ? -1.892 21.347 -3.003 1.00 76.88 167 ASN A C 1
ATOM 1324 O O . ASN A 1 167 ? -2.245 21.588 -4.152 1.00 76.88 167 ASN A O 1
ATOM 1328 N N . ASN A 1 168 ? -2.788 21.169 -2.023 1.00 74.81 168 ASN A N 1
ATOM 1329 C CA . ASN A 1 168 ? -4.251 21.118 -2.212 1.00 74.81 168 ASN A CA 1
ATOM 1330 C C . ASN A 1 168 ? -4.766 19.964 -3.095 1.00 74.81 168 ASN A C 1
ATOM 1332 O O . ASN A 1 168 ? -5.945 19.948 -3.440 1.00 74.81 168 ASN A O 1
ATOM 1336 N N . GLN A 1 169 ? -3.925 18.979 -3.408 1.00 78.94 169 GLN A N 1
ATOM 1337 C CA . GLN A 1 169 ? -4.313 17.751 -4.092 1.00 78.94 169 GLN A CA 1
ATOM 1338 C C . GLN A 1 169 ? -4.329 16.582 -3.108 1.00 78.94 169 GLN A C 1
ATOM 1340 O O . GLN A 1 169 ? -3.384 16.372 -2.341 1.00 78.94 169 GLN A O 1
ATOM 1345 N N . GLY A 1 170 ? -5.439 15.849 -3.099 1.00 84.38 170 GLY A N 1
ATOM 1346 C CA . GLY A 1 170 ? -5.624 14.658 -2.280 1.00 84.38 170 GLY A CA 1
ATOM 1347 C C . GLY A 1 170 ? -5.068 13.417 -2.970 1.00 84.38 170 GLY A C 1
ATOM 1348 O O . GLY A 1 170 ? -5.306 13.214 -4.155 1.00 84.38 170 GLY A O 1
ATOM 1349 N N . PHE A 1 171 ? -4.351 12.574 -2.235 1.00 86.75 171 PHE A N 1
ATOM 1350 C CA . PHE A 1 171 ? -3.913 11.266 -2.716 1.00 86.75 171 PHE A CA 1
ATOM 1351 C C . PHE A 1 171 ? -3.909 10.254 -1.572 1.00 86.75 171 PHE A C 1
ATOM 1353 O O . PHE A 1 171 ? -3.882 10.618 -0.393 1.00 86.75 171 PHE A O 1
ATOM 1360 N N . ARG A 1 172 ? -3.939 8.961 -1.899 1.00 90.94 172 ARG A N 1
ATOM 1361 C CA . ARG A 1 172 ? -3.842 7.898 -0.893 1.00 90.94 172 ARG A CA 1
ATOM 1362 C C . ARG A 1 172 ? -2.411 7.395 -0.770 1.00 90.94 172 ARG A C 1
ATOM 1364 O O . ARG A 1 172 ? -1.636 7.450 -1.715 1.00 90.94 172 ARG A O 1
ATOM 1371 N N . TYR A 1 173 ? -2.029 6.884 0.387 1.00 93.69 173 TYR A N 1
ATOM 1372 C CA . TYR A 1 173 ? -0.746 6.213 0.531 1.00 93.69 173 TYR A CA 1
ATOM 1373 C C . TYR A 1 173 ? -0.813 5.054 1.510 1.00 93.69 173 TYR A C 1
ATOM 1375 O O . TYR A 1 173 ? -1.604 5.059 2.457 1.00 93.69 173 TYR A O 1
ATOM 1383 N N . VAL A 1 174 ? 0.041 4.059 1.291 1.00 95.81 174 VAL A N 1
ATOM 1384 C CA . VAL A 1 174 ? 0.205 2.946 2.224 1.00 95.81 174 VAL A CA 1
ATOM 1385 C C . VAL A 1 174 ? 1.105 3.378 3.384 1.00 95.81 174 VAL A C 1
ATOM 1387 O O . VAL A 1 174 ? 2.292 3.647 3.213 1.00 95.81 174 VAL A O 1
ATOM 1390 N N . TYR A 1 175 ? 0.542 3.415 4.589 1.00 96.12 175 TYR A N 1
ATOM 1391 C CA . TYR A 1 175 ? 1.263 3.602 5.841 1.00 96.12 175 TYR A CA 1
ATOM 1392 C C . TYR A 1 175 ? 1.412 2.256 6.559 1.00 96.12 175 TYR A C 1
ATOM 1394 O O . TYR A 1 175 ? 0.544 1.829 7.324 1.00 96.12 175 TYR A O 1
ATOM 1402 N N . VAL A 1 176 ? 2.526 1.577 6.290 1.00 96.06 176 VAL A N 1
ATOM 1403 C CA . VAL A 1 176 ? 2.851 0.271 6.878 1.00 96.06 176 VAL A CA 1
AT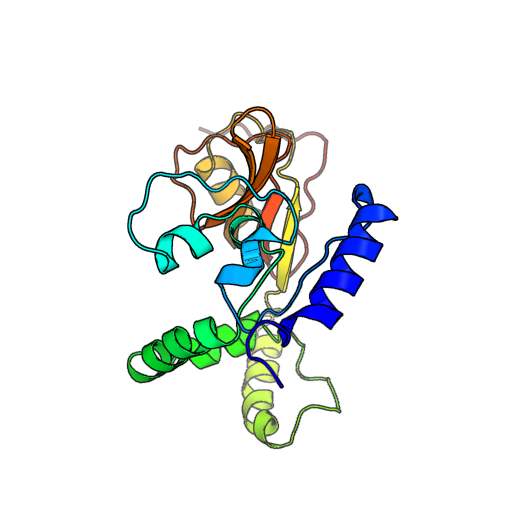OM 1404 C C . VAL A 1 176 ? 3.229 0.423 8.349 1.00 96.06 176 VAL A C 1
ATOM 1406 O O . VAL A 1 176 ? 3.992 1.323 8.695 1.00 96.06 176 VAL A O 1
ATOM 1409 N N . ASN A 1 177 ? 2.724 -0.480 9.195 1.00 96.56 177 ASN A N 1
ATOM 1410 C CA . ASN A 1 177 ? 3.008 -0.544 10.631 1.00 96.56 177 ASN A CA 1
ATOM 1411 C C . ASN A 1 177 ? 2.995 0.835 11.343 1.00 96.56 177 ASN A C 1
ATOM 1413 O O . ASN A 1 177 ? 4.038 1.293 11.821 1.00 96.56 177 ASN A O 1
ATOM 1417 N N . PRO A 1 178 ? 1.838 1.526 11.394 1.00 97.06 178 PRO A N 1
ATOM 1418 C CA . PRO A 1 178 ? 1.728 2.836 12.028 1.00 97.06 178 PRO A CA 1
ATOM 1419 C C . PRO A 1 178 ? 2.188 2.839 13.490 1.00 97.06 178 PRO A C 1
ATOM 1421 O O . PRO A 1 178 ? 2.015 1.856 14.214 1.00 97.06 178 PRO A O 1
ATOM 1424 N N . ASP A 1 179 ? 2.699 3.983 13.963 1.00 97.31 179 ASP A N 1
ATOM 1425 C CA . ASP A 1 179 ? 3.044 4.138 15.381 1.00 97.31 179 ASP A CA 1
ATOM 1426 C C . ASP A 1 179 ? 1.812 3.921 16.275 1.00 97.31 179 ASP A C 1
ATOM 1428 O O . ASP A 1 179 ? 0.691 4.310 15.941 1.00 97.31 179 ASP A O 1
ATOM 1432 N N . LYS A 1 180 ? 2.026 3.366 17.470 1.00 97.12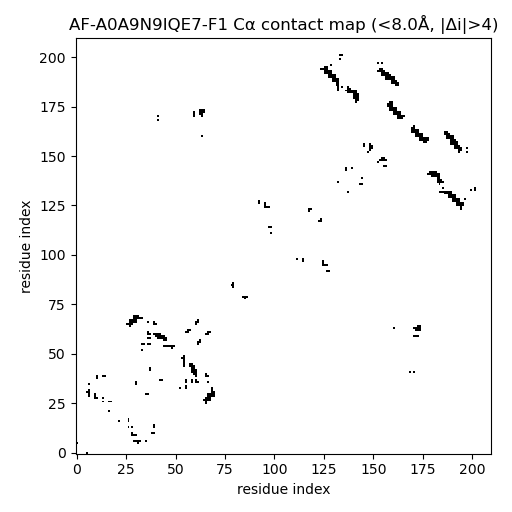 180 LYS A N 1
ATOM 1433 C CA . LYS A 1 180 ? 0.964 3.110 18.455 1.00 97.12 180 LYS A CA 1
ATOM 1434 C C . LYS A 1 180 ? 0.123 4.352 18.791 1.00 97.12 180 LYS A C 1
ATOM 1436 O O . LYS A 1 180 ? -1.045 4.215 19.148 1.00 97.12 180 LYS A O 1
ATOM 1441 N N . LYS A 1 181 ? 0.708 5.552 18.701 1.00 97.69 181 LYS A N 1
ATOM 1442 C CA . LYS A 1 181 ? 0.066 6.847 18.968 1.00 97.69 181 LYS A CA 1
ATOM 1443 C C . LYS A 1 181 ? -0.575 7.469 17.726 1.00 97.69 181 LYS A C 1
ATOM 1445 O O . LYS A 1 181 ? -1.174 8.533 17.856 1.00 97.69 181 LYS A O 1
ATOM 1450 N N . CYS A 1 182 ? -0.441 6.854 16.551 1.00 97.25 182 CYS A N 1
ATOM 1451 C CA . CYS A 1 182 ? -1.037 7.346 15.317 1.00 97.25 182 CYS A CA 1
ATOM 1452 C C . CYS A 1 182 ? -2.550 7.508 15.495 1.00 97.25 182 CYS A C 1
ATOM 1454 O O . CYS A 1 182 ? -3.215 6.573 15.935 1.00 97.25 182 CYS A O 1
ATOM 1456 N N . ILE A 1 183 ? -3.080 8.689 15.181 1.00 97.81 183 ILE A N 1
ATOM 1457 C CA . ILE A 1 183 ? -4.516 8.959 15.260 1.00 97.81 183 ILE A CA 1
ATOM 1458 C C . ILE A 1 183 ? -5.183 8.489 13.972 1.00 97.81 183 ILE A C 1
ATOM 1460 O O . ILE A 1 183 ? -4.702 8.794 12.876 1.00 97.81 183 ILE A O 1
ATOM 1464 N N . LEU A 1 184 ? -6.263 7.730 14.123 1.00 97.19 184 LEU A N 1
ATOM 1465 C CA . LEU A 1 184 ? -7.088 7.215 13.036 1.00 97.19 184 LEU A CA 1
ATOM 1466 C C . LEU A 1 184 ? -8.029 8.294 12.496 1.00 97.19 184 LEU A C 1
ATOM 1468 O O . LEU A 1 184 ? -8.554 9.108 13.259 1.00 97.19 184 LEU A O 1
ATOM 1472 N N . LYS A 1 185 ? -8.236 8.298 11.181 1.00 95.56 185 LYS A N 1
ATOM 1473 C CA . LYS A 1 185 ? -9.073 9.267 10.466 1.00 95.56 185 LYS A CA 1
ATOM 1474 C C . LYS A 1 185 ? -10.274 8.571 9.829 1.00 95.56 185 LYS A C 1
ATOM 1476 O O . LYS A 1 185 ? -10.232 7.375 9.585 1.00 95.56 185 LYS A O 1
ATOM 1481 N N . GLU A 1 186 ? -11.308 9.348 9.526 1.00 92.81 186 GLU A N 1
ATOM 1482 C CA . GLU A 1 186 ? -12.558 8.863 8.922 1.00 92.81 186 GLU A CA 1
ATOM 1483 C C . GLU A 1 186 ? -12.348 8.163 7.574 1.00 92.81 186 GLU A C 1
ATOM 1485 O O . GLU A 1 186 ? -12.877 7.085 7.353 1.00 92.81 186 GLU A O 1
ATOM 1490 N N . ASN A 1 187 ? -11.484 8.711 6.719 1.00 92.19 187 ASN A N 1
ATOM 1491 C CA . ASN A 1 187 ? -11.201 8.156 5.390 1.00 92.19 187 ASN A CA 1
ATOM 1492 C C . ASN A 1 187 ? -10.015 7.174 5.373 1.00 92.19 187 ASN A C 1
ATOM 1494 O O . ASN A 1 187 ? -9.422 6.944 4.316 1.00 92.19 187 ASN A O 1
ATOM 1498 N N . ASP A 1 188 ? -9.592 6.664 6.534 1.00 95.44 188 ASP A N 1
ATOM 1499 C CA . ASP A 1 188 ? -8.562 5.630 6.578 1.00 95.44 188 ASP A CA 1
ATOM 1500 C C . ASP A 1 188 ? -9.182 4.274 6.225 1.00 95.44 188 ASP A C 1
ATOM 1502 O O . ASP A 1 188 ? -10.138 3.821 6.854 1.00 95.44 188 ASP A O 1
ATOM 1506 N N . LEU A 1 189 ? -8.573 3.587 5.262 1.00 95.56 189 LEU A N 1
ATOM 1507 C CA . LEU A 1 189 ? -8.745 2.147 5.112 1.00 95.56 189 LEU A CA 1
ATOM 1508 C C . LEU A 1 189 ? -7.598 1.432 5.825 1.00 95.56 189 LEU A C 1
ATOM 1510 O O . LEU A 1 189 ? -6.537 2.008 6.073 1.00 95.56 189 LEU A O 1
ATOM 1514 N N . MET A 1 190 ? -7.780 0.160 6.144 1.00 95.75 190 MET A N 1
ATOM 1515 C CA . MET A 1 190 ? -6.788 -0.651 6.834 1.00 95.75 190 MET A CA 1
ATOM 1516 C C . MET A 1 190 ? -6.627 -2.013 6.169 1.00 95.75 190 MET A C 1
ATOM 1518 O O . MET A 1 190 ? -7.604 -2.658 5.798 1.00 95.75 190 MET A O 1
ATOM 1522 N N . TYR A 1 191 ? -5.378 -2.454 6.048 1.00 96.25 191 TYR A N 1
ATOM 1523 C CA . TYR A 1 191 ? -5.041 -3.803 5.611 1.00 96.25 191 TYR A CA 1
ATOM 1524 C C . TYR A 1 191 ? -4.978 -4.721 6.826 1.00 96.25 191 TYR A C 1
ATOM 1526 O O . TYR A 1 191 ? -4.248 -4.436 7.778 1.00 96.25 191 TYR A O 1
ATOM 1534 N N . ILE A 1 192 ? -5.711 -5.828 6.792 1.00 94.81 192 ILE A N 1
ATOM 1535 C CA . ILE A 1 192 ? -5.766 -6.819 7.870 1.00 94.81 192 ILE A CA 1
ATOM 1536 C C . ILE A 1 192 ? -5.512 -8.220 7.341 1.00 94.81 192 ILE A C 1
ATOM 1538 O O . ILE A 1 192 ? -5.901 -8.539 6.225 1.00 94.81 192 ILE A O 1
ATOM 1542 N N . ILE A 1 193 ? -4.915 -9.066 8.175 1.00 92.50 193 ILE A N 1
ATOM 1543 C CA . ILE A 1 193 ? -4.908 -10.516 7.991 1.00 92.50 193 ILE A CA 1
ATOM 1544 C C . ILE A 1 193 ? -5.876 -11.120 8.999 1.00 92.50 193 ILE A C 1
ATOM 1546 O O . ILE A 1 193 ? -5.711 -10.917 10.204 1.00 92.50 193 ILE A O 1
ATOM 1550 N N . ALA A 1 194 ? -6.865 -11.867 8.523 1.00 90.12 194 ALA A N 1
ATOM 1551 C CA . ALA A 1 194 ? -7.821 -12.577 9.365 1.00 90.12 194 ALA A CA 1
ATOM 1552 C C . ALA A 1 194 ? -8.356 -13.813 8.637 1.00 90.12 194 ALA A C 1
ATOM 1554 O O . ALA A 1 194 ? -8.375 -13.847 7.412 1.00 90.12 194 ALA A O 1
ATOM 1555 N N . SER A 1 195 ? -8.821 -14.824 9.369 1.00 86.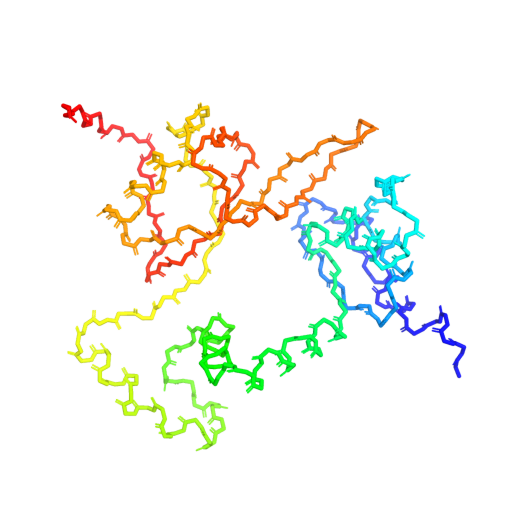00 195 SER A N 1
ATOM 1556 C CA . SER A 1 195 ? -9.476 -15.976 8.731 1.00 86.00 195 SER A CA 1
ATOM 1557 C C . SER A 1 195 ? -10.841 -15.625 8.142 1.00 86.00 195 SER A C 1
ATOM 1559 O O . SER A 1 195 ? -11.241 -16.193 7.140 1.00 86.00 195 SER A O 1
ATOM 1561 N N . ASN A 1 196 ? -11.547 -14.676 8.757 1.00 85.31 196 ASN A N 1
ATOM 1562 C CA . ASN A 1 196 ? -12.825 -14.160 8.279 1.00 85.31 196 ASN A CA 1
ATOM 1563 C C . ASN A 1 196 ? -12.784 -12.635 8.308 1.00 85.31 196 ASN A C 1
ATOM 1565 O O . ASN A 1 196 ? -12.099 -12.054 9.155 1.00 85.31 196 ASN A O 1
ATOM 1569 N N . LEU A 1 197 ? -13.548 -11.998 7.422 1.00 86.38 197 LEU A N 1
ATOM 1570 C CA . LEU A 1 197 ? -13.720 -10.550 7.431 1.00 86.38 197 LEU A CA 1
ATOM 1571 C C . LEU A 1 197 ? -14.300 -10.109 8.793 1.00 86.38 197 LEU A C 1
ATOM 1573 O O . LEU A 1 197 ? -15.367 -10.599 9.174 1.00 86.38 197 LEU A O 1
ATOM 1577 N N . PRO A 1 198 ? -13.629 -9.224 9.553 1.00 85.75 198 PRO A N 1
ATOM 1578 C CA . PRO A 1 198 ? -14.163 -8.720 10.811 1.00 85.75 198 PRO A CA 1
ATOM 1579 C C . PRO A 1 198 ? -15.461 -7.947 10.584 1.00 85.75 198 PRO A C 1
ATOM 1581 O O . PRO A 1 198 ? -15.497 -7.006 9.795 1.00 85.75 198 PRO A O 1
ATOM 1584 N N . CYS A 1 199 ? -16.515 -8.335 11.299 1.00 83.00 199 CYS A N 1
ATOM 1585 C CA . CYS A 1 199 ? -17.745 -7.559 11.376 1.00 83.00 199 CYS A CA 1
ATOM 1586 C C . CYS A 1 199 ? -17.617 -6.565 12.527 1.00 83.00 199 CYS A C 1
ATOM 1588 O O . CYS A 1 199 ? -17.399 -6.966 13.672 1.00 83.00 199 CYS A O 1
ATOM 1590 N N . PHE A 1 200 ? -17.734 -5.279 12.221 1.00 79.38 200 PHE A N 1
ATOM 1591 C CA . PHE A 1 200 ? -17.811 -4.230 13.225 1.00 79.38 200 PHE A CA 1
ATOM 1592 C C . PHE A 1 200 ? -19.278 -3.842 13.341 1.00 79.38 200 PHE A C 1
ATOM 1594 O O . PHE A 1 200 ? -19.809 -3.156 12.470 1.00 79.38 200 PHE A O 1
ATOM 1601 N N . ASP A 1 201 ? -19.959 -4.329 14.375 1.00 67.06 201 ASP A N 1
ATOM 1602 C CA . ASP A 1 201 ? -21.354 -3.961 14.586 1.00 67.06 201 ASP A CA 1
ATOM 1603 C C . ASP A 1 201 ? -21.429 -2.453 14.857 1.00 67.06 201 ASP A C 1
ATOM 1605 O O . ASP A 1 201 ? -20.848 -1.940 15.816 1.00 67.06 201 ASP A O 1
ATOM 1609 N N . ASN A 1 202 ? -22.159 -1.728 14.006 1.00 51.53 202 ASN A N 1
ATOM 1610 C CA . ASN A 1 202 ? -22.333 -0.271 14.084 1.00 51.53 202 ASN A CA 1
ATOM 1611 C C . ASN A 1 202 ? -23.199 0.189 15.277 1.00 51.53 202 ASN A C 1
ATOM 1613 O O . ASN A 1 202 ? -23.767 1.279 15.261 1.00 51.53 202 ASN A O 1
ATOM 1617 N N . GLY A 1 203 ? -23.320 -0.615 16.331 1.00 44.91 203 GLY A N 1
ATOM 1618 C CA . GLY A 1 203 ? -24.190 -0.311 17.452 1.00 44.91 203 GLY A CA 1
ATOM 1619 C C . GLY A 1 203 ? -23.856 -1.111 18.698 1.00 44.91 203 GLY A C 1
ATOM 1620 O O . GLY A 1 203 ? -24.059 -2.317 18.749 1.00 44.91 203 GLY A O 1
ATOM 1621 N N . THR A 1 204 ? -23.510 -0.381 19.759 1.00 40.72 204 THR A N 1
ATOM 1622 C CA . THR A 1 204 ? -23.635 -0.806 21.164 1.00 40.72 204 THR A CA 1
ATOM 1623 C C . THR A 1 204 ? -22.852 -2.051 21.586 1.00 40.72 204 THR A C 1
ATOM 1625 O O . THR A 1 204 ? -23.374 -3.154 21.670 1.00 40.72 204 THR A O 1
ATOM 1628 N N . THR A 1 205 ? -21.637 -1.827 22.079 1.00 34.06 205 THR A N 1
ATOM 1629 C CA . THR A 1 205 ? -21.292 -2.271 23.439 1.00 34.06 205 THR A CA 1
ATOM 1630 C C . THR A 1 205 ? -20.094 -1.473 23.937 1.00 34.06 205 THR A C 1
ATOM 1632 O O . THR A 1 205 ? -18.940 -1.730 23.608 1.00 34.06 205 THR A O 1
ATOM 1635 N N . VAL A 1 206 ? -20.397 -0.454 24.742 1.00 41.88 206 VAL A N 1
ATOM 1636 C CA . VAL A 1 206 ? -19.426 0.148 25.650 1.00 41.88 206 VAL A CA 1
ATOM 1637 C C . VAL A 1 206 ? -19.082 -0.938 26.664 1.00 41.88 206 VAL A C 1
ATOM 1639 O O . VAL A 1 206 ? -19.802 -1.120 27.639 1.00 41.88 206 VAL A O 1
ATOM 1642 N N . VAL A 1 207 ? -18.013 -1.691 26.424 1.00 34.25 207 VAL A N 1
ATOM 1643 C CA . VAL A 1 207 ? -17.363 -2.428 27.508 1.00 34.25 207 VAL A CA 1
ATOM 1644 C C . VAL A 1 207 ? -16.347 -1.468 28.109 1.00 34.25 207 VAL A C 1
ATOM 1646 O O . VAL A 1 207 ? -15.206 -1.355 27.661 1.00 34.25 207 VAL A O 1
ATOM 1649 N N . HIS A 1 208 ? -16.830 -0.690 29.077 1.00 35.78 208 HIS A N 1
ATOM 1650 C CA . HIS A 1 208 ? -15.981 -0.211 30.158 1.00 35.78 208 HIS A CA 1
ATOM 1651 C C . HIS A 1 208 ? -15.378 -1.433 30.850 1.00 35.78 208 HIS A C 1
ATOM 1653 O O . HIS A 1 208 ? -16.133 -2.337 31.177 1.00 35.78 208 HIS A O 1
ATOM 1659 N N . GLU A 1 209 ? -14.066 -1.431 31.070 1.00 29.50 209 GLU A N 1
ATOM 1660 C CA . GLU A 1 209 ? -13.377 -2.114 32.180 1.00 29.50 209 GLU A CA 1
ATOM 1661 C C . GLU A 1 209 ? -11.902 -1.664 32.133 1.00 29.50 209 GLU A C 1
ATOM 1663 O O . GLU A 1 209 ? -11.225 -1.837 31.116 1.00 29.50 209 GLU A O 1
ATOM 1668 N N . GLU A 1 210 ? -11.573 -0.702 33.003 1.00 32.59 210 GLU A N 1
ATOM 1669 C CA . GLU A 1 210 ? -10.686 -0.820 34.188 1.00 32.59 210 GLU A CA 1
ATOM 1670 C C . GLU A 1 210 ? -9.190 -0.639 33.873 1.00 32.59 210 GLU A C 1
ATOM 1672 O O . GLU A 1 210 ? -8.577 -1.473 33.168 1.00 32.59 210 GLU A O 1
#

Sequence (210 aa):
ISDGTADSTSLMTALNVEALARDDCFVLVECMHRETFKLIGESDSIKNCQEDYIQALMRPSFMSGNVFTPGHLDTMLCQCFYNRHIPVILKRLIFSHDGNDENLTPKVGMQQDGINFWANMGLNSGHVFQVEVPSLYIGQKYQTLYRHLVRAHKAIPLGLYRHAAYNNQGFRYVYVNPDKKCILKENDLMYIIASNLPCFDNGTTVVHEE

Organism: NCBI:txid1348616

Secondary structure (DSSP, 8-state):
--GGGTTHHHHHHHHHHHHHHTTT----EE-S-GGGGGGSS--------S-HHHHHHTSHHHHTTSEE-TTHHHHHHHHHHH-TTHHHHHHHHH----TT-TTS-GGGGGGHHHHHHHHHTT-PPPEEEEEEPPGGGTTSBHHHHHHHHHHHS--EEEEEEEEEEETTEEEEEEEES--TTPBP-TT-EEEEEESSPPP--SS-------

Foldseek 3Di:
DPPVCPQVVQLVVQVVCCVPPVPPDQAATEDQDLVCLLSHDPNDFPPDDPDSVVSSCRGLCNQLNNYDYPVVVVVVVVVCVVPVCSVVVVCCQVPVDQPPPPPDDPVCVVCNVVSVVCVVVVNAGWYKDKAFDQPVQAQHFPLVVQVCCCPPFVKHWFFKFDWDDDPNDIGTGTGGPDDRRDGHHRPIIIIMIGSDDDDDPNDDDPPDDD

Nearest PDB structures (foldseek):
  5tj6-assembly1_A  TM=7.778E-01  e=1.029E-09  Aplysia californica
  7rjt-assembly1_A  TM=7.638E-01  e=3.725E-09  Aplysia californica
  7pxe-assembly1_A  TM=7.750E-01  e=6.874E-09  Drosophila melanogaster
  6v5a-assembly1_A  TM=7.468E-01  e=9.928E-09  Homo sapiens
  4hpf-assembly1_B  TM=7.657E-01  e=4.320E-08  Homo sapiens

Solvent-accessible surface area (backbone atoms only — not comparable to full-atom values): 12528 Å² total; per-residue (Å²): 129,67,78,93,49,76,46,50,67,59,51,55,51,50,52,53,44,49,75,76,40,56,90,81,55,88,66,72,42,79,31,89,53,65,83,55,49,52,79,43,77,58,54,76,45,74,89,81,60,94,45,69,67,60,37,42,60,54,20,38,19,39,35,50,57,32,43,48,44,75,74,61,53,55,60,51,53,58,48,35,73,80,34,78,57,51,60,57,51,50,49,42,68,74,54,60,67,71,93,76,58,88,82,61,59,79,87,52,59,85,47,47,67,54,52,53,51,35,50,75,68,71,50,68,68,57,38,81,46,78,43,72,52,57,77,91,43,43,73,32,40,43,43,61,54,50,53,46,32,43,71,77,56,64,24,48,72,52,26,34,44,30,73,46,72,57,97,92,42,76,44,45,30,68,41,69,65,65,56,58,76,41,67,37,48,79,75,24,30,32,36,30,38,18,63,58,87,78,81,78,76,95,65,88,79,87,77,83,80,135

pLDDT: mean 80.98, std 17.21, range [29.5, 98.12]

Radius of gyration: 20.48 Å; Cα contacts (8 Å, |Δi|>4): 270; chains: 1; bounding box: 44×54×64 Å